Protein AF-0000000069605588 (afdb_homodimer)

Secondary structure (DSSP, 8-state):
-HHHHHHHHHHHHHHHHHHHHHHHHIIIIIS--HHHHHHHHHHHHHHHHHHHHHHHHHTT-HHHH--HHHHHHHHHHHHHHHHHHHHHHHHHHHHHHHTT----SSSS-HHHHHHHHHHHHHHHHHHHHHHHHHHHHHHHS--HHHHHHHH-/-HHHHHHHHHHHHHHHHHHHHHHHHIIIIIS--HHHHHHHHHHHHHHHHHHHHHHHHHTT-HHHH--HHHHHHHHHHHHHHHHHHHHHHHHHHHHHHHTT----SSSS-HHHHHHHHHHHHHHHHHHHHHHHHHHHHHHHS--HHHHHHHH-

Solvent-accessible surface area (backbone atoms only — not comparable to full-atom values): 14329 Å² total; per-residue (Å²): 113,68,64,61,53,36,54,54,50,31,54,51,21,60,54,43,22,58,50,15,50,51,44,18,53,43,22,49,72,70,22,60,21,62,67,31,14,53,28,17,42,48,25,16,52,35,18,46,54,36,29,52,52,32,50,30,51,76,65,70,41,41,76,77,74,44,53,67,67,54,30,50,51,48,20,51,50,16,47,51,50,22,54,52,22,33,24,48,25,16,25,26,47,42,50,21,60,76,64,65,58,69,86,39,80,65,44,77,33,40,51,47,28,21,53,25,18,46,48,25,22,53,31,17,45,50,31,18,52,49,27,48,50,50,38,52,50,44,69,74,52,56,55,67,69,58,59,54,55,69,76,98,113,68,64,61,54,37,53,52,51,31,55,50,20,61,54,44,22,59,51,16,50,52,44,18,52,43,22,50,73,69,21,61,23,63,66,31,15,54,29,17,40,50,24,16,50,36,20,45,54,36,30,51,52,34,50,30,51,76,66,72,41,42,76,78,74,42,52,65,67,54,31,49,52,47,19,53,50,17,47,51,50,23,53,52,22,33,23,47,25,16,26,26,48,42,50,22,61,74,66,66,57,68,88,39,79,64,43,78,32,41,51,46,27,20,54,25,18,47,48,24,22,53,29,16,43,49,31,20,51,50,27,48,50,50,39,50,51,44,69,73,53,54,55,67,68,58,58,54,54,69,76,99

Organism: Araneus ventricosus (NCBI:txid182803)

Structure (mmCIF, N/CA/C/O backbone):
data_AF-0000000069605588-model_v1
#
loop_
_entity.id
_entity.type
_entity.pdbx_description
1 polymer 'MARVEL domain-containing protein'
#
loop_
_atom_site.group_PDB
_atom_site.id
_atom_site.type_symbol
_atom_site.label_atom_id
_atom_site.label_alt_id
_atom_site.label_comp_id
_atom_site.label_asym_id
_atom_site.label_entity_id
_atom_site.label_seq_id
_atom_site.pdbx_PDB_ins_code
_atom_site.Cartn_x
_atom_site.Cartn_y
_atom_site.Cartn_z
_atom_site.occupancy
_atom_site.B_iso_or_equiv
_atom_site.auth_seq_id
_atom_site.auth_comp_id
_atom_site.auth_asym_id
_atom_site.auth_atom_id
_atom_site.pdbx_PDB_model_num
ATOM 1 N N . MET A 1 1 ? 12.195 17 13.422 1 63.72 1 MET A N 1
ATOM 2 C CA . MET A 1 1 ? 11.898 15.602 13.094 1 63.72 1 MET A CA 1
ATOM 3 C C . MET A 1 1 ? 11.852 15.398 11.578 1 63.72 1 MET A C 1
ATOM 5 O O . MET A 1 1 ? 12.5 14.5 11.047 1 63.72 1 MET A O 1
ATOM 9 N N . TYR A 1 2 ? 11.445 16.375 10.852 1 73.62 2 TYR A N 1
ATOM 10 C CA . TYR A 1 2 ? 11.344 16.281 9.398 1 73.62 2 TYR A CA 1
ATOM 11 C C . TYR A 1 2 ? 12.727 16.375 8.75 1 73.62 2 TYR A C 1
ATOM 13 O O . TYR A 1 2 ? 13.023 15.641 7.809 1 73.62 2 TYR A O 1
ATOM 21 N N . LYS A 1 3 ? 13.602 17.172 9.344 1 80.94 3 LYS A N 1
ATOM 22 C CA . LYS A 1 3 ? 14.922 17.391 8.75 1 80.94 3 LYS A CA 1
ATOM 23 C C . LYS A 1 3 ? 15.789 16.141 8.883 1 80.94 3 LYS A C 1
ATOM 25 O O . LYS A 1 3 ? 16.484 15.766 7.941 1 80.94 3 LYS A O 1
ATOM 30 N N . THR A 1 4 ? 15.711 15.508 10 1 84.81 4 THR A N 1
ATOM 31 C CA . THR A 1 4 ? 16.516 14.32 10.234 1 84.81 4 THR A CA 1
ATOM 32 C C . THR A 1 4 ? 16.109 13.188 9.297 1 84.81 4 THR A C 1
ATOM 34 O O . THR A 1 4 ? 16.969 12.516 8.711 1 84.81 4 THR A O 1
ATOM 37 N N . TYR A 1 5 ? 14.82 12.984 9.141 1 83.75 5 TYR A N 1
ATOM 38 C CA . TYR A 1 5 ? 14.312 11.969 8.227 1 83.75 5 TYR A CA 1
ATOM 39 C C . TYR A 1 5 ? 14.742 12.25 6.797 1 83.75 5 TYR A C 1
ATOM 41 O O . TYR A 1 5 ? 15.156 11.344 6.07 1 83.75 5 TYR A O 1
ATOM 49 N N . SER A 1 6 ? 14.75 13.406 6.492 1 88.25 6 SER A N 1
ATOM 50 C CA . SER A 1 6 ? 15.086 13.789 5.125 1 88.25 6 SER A CA 1
ATOM 51 C C . SER A 1 6 ? 16.562 13.555 4.832 1 88.25 6 SER A C 1
ATOM 53 O O . SER A 1 6 ? 16.938 13.117 3.738 1 88.25 6 SER A O 1
ATOM 55 N N . VAL A 1 7 ? 17.422 13.828 5.797 1 90.44 7 VAL A N 1
ATOM 56 C CA . VAL A 1 7 ? 18.859 13.648 5.613 1 90.44 7 VAL A CA 1
ATOM 57 C C . VAL A 1 7 ? 19.172 12.164 5.48 1 90.44 7 VAL A C 1
ATOM 59 O O . VAL A 1 7 ? 19.969 11.766 4.617 1 90.44 7 VAL A O 1
ATOM 62 N N . ILE A 1 8 ? 18.547 11.406 6.277 1 90.5 8 ILE A N 1
ATOM 63 C CA . ILE A 1 8 ? 18.797 9.969 6.27 1 90.5 8 ILE A CA 1
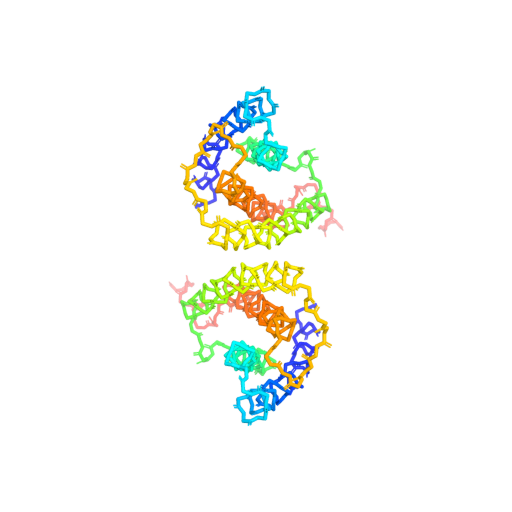ATOM 64 C C . ILE A 1 8 ? 18.328 9.367 4.949 1 90.5 8 ILE A C 1
ATOM 66 O O . ILE A 1 8 ? 19.047 8.625 4.301 1 90.5 8 ILE A O 1
ATOM 70 N N . PHE A 1 9 ? 17.203 9.727 4.555 1 92.19 9 PHE A N 1
ATOM 71 C CA . PHE A 1 9 ? 16.641 9.141 3.338 1 92.19 9 PHE A CA 1
ATOM 72 C C . PHE A 1 9 ? 17.328 9.711 2.102 1 92.19 9 PHE A C 1
ATOM 74 O O . PHE A 1 9 ? 17.438 9.031 1.075 1 92.19 9 PHE A O 1
ATOM 81 N N . ALA A 1 10 ? 17.812 10.891 2.207 1 93.31 10 ALA A N 1
ATOM 82 C CA . ALA A 1 10 ? 18.625 11.43 1.119 1 93.31 10 ALA A CA 1
ATOM 83 C C . ALA A 1 10 ? 19.891 10.594 0.913 1 93.31 10 ALA A C 1
ATOM 85 O O . ALA A 1 10 ? 20.25 10.273 -0.221 1 93.31 10 ALA A O 1
ATOM 86 N N . GLY A 1 11 ? 20.516 10.297 2.01 1 93.94 11 GLY A N 1
ATOM 87 C CA . GLY A 1 11 ? 21.688 9.438 1.934 1 93.94 11 GLY A CA 1
ATOM 88 C C . GLY A 1 11 ? 21.391 8.07 1.346 1 93.94 11 GLY A C 1
ATOM 89 O O . GLY A 1 11 ? 22.125 7.574 0.5 1 93.94 11 GLY A O 1
ATOM 90 N N . LEU A 1 12 ? 20.312 7.492 1.8 1 94.56 12 LEU A N 1
ATOM 91 C CA . LEU A 1 12 ? 19.906 6.18 1.307 1 94.56 12 LEU A CA 1
ATOM 92 C C . LEU A 1 12 ? 19.562 6.238 -0.177 1 94.56 12 LEU A C 1
ATOM 94 O O . LEU A 1 12 ? 19.859 5.305 -0.925 1 94.56 12 LEU A O 1
ATOM 98 N N . SER A 1 13 ? 18.922 7.258 -0.538 1 95.25 13 SER A N 1
ATOM 99 C CA . SER A 1 13 ? 18.547 7.406 -1.941 1 95.25 13 SER A CA 1
ATOM 100 C C . SER A 1 13 ? 19.781 7.586 -2.822 1 95.25 13 SER A C 1
ATOM 102 O O . SER A 1 13 ? 19.797 7.133 -3.969 1 95.25 13 SER A O 1
ATOM 104 N N . LEU A 1 14 ? 20.766 8.273 -2.27 1 94.44 14 LEU A N 1
ATOM 105 C CA . LEU A 1 14 ? 22.016 8.484 -2.994 1 94.44 14 LEU A CA 1
ATOM 106 C C . LEU A 1 14 ? 22.703 7.156 -3.275 1 94.44 14 LEU A C 1
ATOM 108 O O . LEU A 1 14 ? 23.312 6.984 -4.336 1 94.44 14 LEU A O 1
ATOM 112 N N . ILE A 1 15 ? 22.562 6.258 -2.396 1 95.44 15 ILE A N 1
ATOM 113 C CA . ILE A 1 15 ? 23.172 4.941 -2.543 1 95.44 15 ILE A CA 1
ATOM 114 C C . ILE A 1 15 ? 22.297 4.059 -3.43 1 95.44 15 ILE A C 1
ATOM 116 O O . ILE A 1 15 ? 22.797 3.318 -4.273 1 95.44 15 ILE A O 1
ATOM 120 N N . SER A 1 16 ? 21.016 4.152 -3.238 1 96 16 SER A N 1
ATOM 121 C CA . SER A 1 16 ? 20.094 3.268 -3.93 1 96 16 SER A CA 1
ATOM 122 C C . SER A 1 16 ? 20.016 3.598 -5.414 1 96 16 SER A C 1
ATOM 124 O O . SER A 1 16 ? 19.781 2.713 -6.242 1 96 16 SER A O 1
ATOM 126 N N . CYS A 1 17 ? 20.219 4.781 -5.773 1 96.44 17 CYS A N 1
ATOM 127 C CA . CYS A 1 17 ? 20.094 5.199 -7.168 1 96.44 17 CYS A CA 1
ATOM 128 C C . CYS A 1 17 ? 21.156 4.527 -8.031 1 96.44 17 CYS A C 1
ATOM 130 O O . CYS A 1 17 ? 20.844 3.803 -8.969 1 96.44 17 CYS A O 1
ATOM 132 N N . PRO A 1 18 ? 22.453 4.656 -7.691 1 95.81 18 PRO A N 1
ATOM 133 C CA . PRO A 1 18 ? 23.453 3.959 -8.5 1 95.81 18 PRO A CA 1
ATOM 134 C C . PRO A 1 18 ? 23.297 2.441 -8.445 1 95.81 18 PRO A C 1
ATOM 136 O O . PRO A 1 18 ? 23.578 1.752 -9.43 1 95.81 18 PRO A O 1
ATOM 139 N N . LEU A 1 19 ? 22.875 1.921 -7.332 1 95.62 19 LEU A N 1
ATOM 140 C CA . LEU A 1 19 ? 22.656 0.484 -7.211 1 95.62 19 LEU A CA 1
ATOM 141 C C . LEU A 1 19 ? 21.562 0.021 -8.156 1 95.62 19 LEU A C 1
ATOM 143 O O . LEU A 1 19 ? 21.656 -1.063 -8.742 1 95.62 19 LEU A O 1
ATOM 147 N N . GLY A 1 20 ? 20.547 0.818 -8.266 1 97 20 GLY A N 1
ATOM 148 C CA . GLY A 1 20 ? 19.469 0.489 -9.18 1 97 20 GLY A CA 1
ATOM 149 C C . GLY A 1 20 ? 19.891 0.503 -10.633 1 97 20 GLY A C 1
ATOM 150 O O . GLY A 1 20 ? 19.5 -0.373 -11.406 1 97 20 GLY A O 1
ATOM 151 N N . ILE A 1 21 ? 20.625 1.435 -10.992 1 96.56 21 ILE A N 1
ATOM 152 C CA . ILE A 1 21 ? 21.125 1.53 -12.359 1 96.56 21 ILE A CA 1
ATOM 153 C C . ILE A 1 21 ? 22.047 0.346 -12.656 1 96.56 21 ILE A C 1
ATOM 155 O O . ILE A 1 21 ? 21.953 -0.276 -13.711 1 96.56 21 ILE A O 1
ATOM 159 N N . ALA A 1 22 ? 22.922 0.046 -11.719 1 96.25 22 ALA A N 1
ATOM 160 C CA . ALA A 1 22 ? 23.812 -1.091 -11.883 1 96.25 22 ALA A CA 1
ATOM 161 C C . ALA A 1 22 ? 23.047 -2.396 -12 1 96.25 22 ALA A C 1
ATOM 163 O O . ALA A 1 22 ? 23.375 -3.254 -12.82 1 96.25 22 ALA A O 1
ATOM 164 N N . ALA A 1 23 ? 22.094 -2.518 -11.172 1 95 23 ALA A N 1
ATOM 165 C CA . ALA A 1 23 ? 21.266 -3.721 -11.219 1 95 23 ALA A CA 1
ATOM 166 C C . ALA A 1 23 ? 20.5 -3.82 -12.539 1 95 23 ALA A C 1
ATOM 168 O O . ALA A 1 23 ? 20.344 -4.91 -13.094 1 95 23 ALA A O 1
ATOM 169 N N . PHE A 1 24 ? 20.031 -2.709 -13 1 96.5 24 PHE A N 1
ATOM 170 C CA . PHE A 1 24 ? 19.344 -2.686 -14.281 1 96.5 24 PHE A CA 1
ATOM 171 C C . PHE A 1 24 ? 20.234 -3.203 -15.398 1 96.5 24 PHE A C 1
ATOM 173 O O . PHE A 1 24 ? 19.828 -4.062 -16.172 1 96.5 24 PHE A O 1
ATOM 180 N N . VAL A 1 25 ? 21.438 -2.67 -15.43 1 94.75 25 VAL A N 1
ATOM 181 C CA . VAL A 1 25 ? 22.391 -3.08 -16.469 1 94.75 25 VAL A CA 1
ATOM 182 C C . VAL A 1 25 ? 22.734 -4.559 -16.297 1 94.75 25 VAL A C 1
ATOM 184 O O . VAL A 1 25 ? 22.734 -5.316 -17.266 1 94.75 25 VAL A O 1
ATOM 187 N N . TYR A 1 26 ? 22.922 -4.965 -15.078 1 92.75 26 TYR A N 1
ATOM 188 C CA . TYR A 1 26 ? 23.281 -6.352 -14.812 1 92.75 26 TYR A CA 1
ATOM 189 C C . TYR A 1 26 ? 22.156 -7.297 -15.234 1 92.75 26 TYR A C 1
ATOM 191 O O . TYR A 1 26 ? 22.406 -8.289 -15.922 1 92.75 26 TYR A O 1
ATOM 199 N N . PHE A 1 27 ? 21 -6.996 -14.906 1 93.62 27 PHE A N 1
ATOM 200 C CA . PHE A 1 27 ? 19.891 -7.895 -15.18 1 93.62 27 PHE A CA 1
ATOM 201 C C . PHE A 1 27 ? 19.516 -7.852 -16.656 1 93.62 27 PHE A C 1
ATOM 203 O O . PHE A 1 27 ? 19.047 -8.852 -17.219 1 93.62 27 PHE A O 1
ATOM 210 N N . LEU A 1 28 ? 19.766 -6.742 -17.281 1 91 28 LEU A N 1
ATOM 211 C CA . LEU A 1 28 ? 19.422 -6.613 -18.688 1 91 28 LEU A CA 1
ATOM 212 C C . LEU A 1 28 ? 20.438 -7.32 -19.562 1 91 28 LEU A C 1
ATOM 214 O O . LEU A 1 28 ? 20.078 -8.047 -20.5 1 91 28 LEU A O 1
ATOM 218 N N . PHE A 1 29 ? 21.734 -7.227 -19.328 1 91.12 29 PHE A N 1
ATOM 219 C CA . PHE A 1 29 ? 22.766 -7.691 -20.234 1 91.12 29 PHE A CA 1
ATOM 220 C C . PHE A 1 29 ? 23.344 -9.023 -19.781 1 91.12 29 PHE A C 1
ATOM 222 O O . PHE A 1 29 ? 23.719 -9.867 -20.594 1 91.12 29 PHE A O 1
ATOM 229 N N . PHE A 1 30 ? 23.422 -9.266 -18.516 1 87.94 30 PHE A N 1
ATOM 230 C CA . PHE A 1 30 ? 24.109 -10.461 -18.031 1 87.94 30 PHE A CA 1
ATOM 231 C C . PHE A 1 30 ? 23.094 -11.547 -17.672 1 87.94 30 PHE A C 1
ATOM 233 O O . PHE A 1 30 ? 23.25 -12.703 -18.062 1 87.94 30 PHE A O 1
ATOM 240 N N . ALA A 1 31 ? 22.125 -11.195 -16.953 1 87.88 31 ALA A N 1
ATOM 241 C CA . ALA A 1 31 ? 21.172 -12.203 -16.484 1 87.88 31 ALA A CA 1
ATOM 242 C C . ALA A 1 31 ? 20.031 -12.367 -17.469 1 87.88 31 ALA A C 1
ATOM 244 O O . ALA A 1 31 ? 19.297 -13.367 -17.422 1 87.88 31 ALA A O 1
ATOM 245 N N . SER A 1 32 ? 19.812 -11.484 -18.375 1 88.62 32 SER A N 1
ATOM 246 C CA . SER A 1 32 ? 18.734 -11.492 -19.359 1 88.62 32 SER A CA 1
ATOM 247 C C . SER A 1 32 ? 17.359 -11.641 -18.688 1 88.62 32 SER A C 1
ATOM 249 O O . SER A 1 32 ? 16.531 -12.438 -19.125 1 88.62 32 SER A O 1
ATOM 251 N N . ASN A 1 33 ? 17.203 -11.125 -17.547 1 91.38 33 ASN A N 1
ATOM 252 C CA . ASN A 1 33 ? 15.938 -11.07 -16.828 1 91.38 33 ASN A CA 1
ATOM 253 C C . ASN A 1 33 ? 15.242 -9.719 -17 1 91.38 33 ASN A C 1
ATOM 255 O O . ASN A 1 33 ? 15.523 -8.781 -16.25 1 91.38 33 ASN A O 1
ATOM 259 N N . ILE A 1 34 ? 14.336 -9.719 -17.875 1 91.12 34 ILE A N 1
ATOM 260 C CA . ILE A 1 34 ? 13.688 -8.461 -18.234 1 91.12 34 ILE A CA 1
ATOM 261 C C . ILE A 1 34 ? 12.805 -7.984 -17.078 1 91.12 34 ILE A C 1
ATOM 263 O O . ILE A 1 34 ? 12.719 -6.785 -16.812 1 91.12 34 ILE A O 1
ATOM 267 N N . ASN A 1 35 ? 12.195 -8.891 -16.406 1 92.38 35 ASN A N 1
ATOM 268 C CA . ASN A 1 35 ? 11.344 -8.523 -15.289 1 92.38 35 ASN A CA 1
ATOM 269 C C . ASN A 1 35 ? 12.125 -7.82 -14.188 1 92.38 35 ASN A C 1
ATOM 271 O O . ASN A 1 35 ? 11.742 -6.742 -13.734 1 92.38 35 ASN A O 1
ATOM 275 N N . ALA A 1 36 ? 13.195 -8.375 -13.781 1 93.75 36 ALA A N 1
ATOM 276 C CA . ALA A 1 36 ? 14.023 -7.766 -12.75 1 93.75 36 ALA A CA 1
ATOM 277 C C . ALA A 1 36 ? 14.648 -6.461 -13.234 1 93.75 36 ALA A C 1
ATOM 279 O O . ALA A 1 36 ? 14.797 -5.512 -12.469 1 93.75 36 ALA A O 1
ATOM 280 N N . ALA A 1 37 ? 14.969 -6.414 -14.492 1 95.12 37 ALA A N 1
ATOM 281 C CA . ALA A 1 37 ? 15.578 -5.219 -15.07 1 95.12 37 ALA A CA 1
ATOM 282 C C . ALA A 1 37 ? 14.617 -4.031 -15.008 1 95.12 37 ALA A C 1
ATOM 284 O O . ALA A 1 37 ? 15.008 -2.924 -14.641 1 95.12 37 ALA A O 1
ATOM 285 N N . VAL A 1 38 ? 13.367 -4.238 -15.32 1 95 38 VAL A N 1
ATOM 286 C CA . VAL A 1 38 ? 12.359 -3.18 -15.336 1 95 38 VAL A CA 1
ATOM 287 C C . VAL A 1 38 ? 12.148 -2.646 -13.914 1 95 38 VAL A C 1
ATOM 289 O O . VAL A 1 38 ? 12.141 -1.434 -13.695 1 95 38 VAL A O 1
ATOM 292 N N . TRP A 1 39 ? 12.039 -3.537 -12.953 1 96.56 39 TRP A N 1
ATOM 293 C CA . TRP A 1 39 ? 11.812 -3.115 -11.57 1 96.56 39 TRP A CA 1
ATOM 294 C C . TRP A 1 39 ? 13.047 -2.412 -11.008 1 96.56 39 TRP A C 1
ATOM 296 O O . TRP A 1 39 ? 12.93 -1.488 -10.203 1 96.56 39 TRP A O 1
ATOM 306 N N . SER A 1 40 ? 14.203 -2.852 -11.391 1 96.62 40 SER A N 1
ATOM 307 C CA . SER A 1 40 ? 15.422 -2.182 -10.945 1 96.62 40 SER A CA 1
ATOM 308 C C . SER A 1 40 ? 15.508 -0.765 -11.508 1 96.62 40 SER A C 1
ATOM 310 O O . SER A 1 40 ? 15.906 0.162 -10.797 1 96.62 40 SER A O 1
ATOM 312 N N . LEU A 1 41 ? 15.109 -0.656 -12.711 1 96.19 41 LEU A N 1
ATOM 313 C CA . LEU A 1 41 ? 15.086 0.673 -13.312 1 96.19 41 LEU A CA 1
ATOM 314 C C . LEU A 1 41 ? 14.086 1.572 -12.594 1 96.19 41 LEU A C 1
ATOM 316 O O . LEU A 1 41 ? 14.367 2.744 -12.336 1 96.19 41 LEU A O 1
ATOM 320 N N . LEU A 1 42 ? 13.008 0.998 -12.297 1 96.62 42 LEU A N 1
ATOM 321 C CA . LEU A 1 42 ? 11.945 1.759 -11.648 1 96.62 42 LEU A CA 1
ATOM 322 C C . LEU A 1 42 ? 12.398 2.254 -10.281 1 96.62 42 LEU A C 1
ATOM 324 O O . LEU A 1 42 ? 12.164 3.412 -9.922 1 96.62 42 LEU A O 1
ATOM 328 N N . PHE A 1 43 ? 12.969 1.379 -9.492 1 96.94 43 PHE A N 1
ATOM 329 C CA . PHE A 1 43 ? 13.352 1.881 -8.172 1 96.94 43 PHE A CA 1
ATOM 330 C C . PHE A 1 43 ? 14.523 2.852 -8.281 1 96.94 43 PHE A C 1
ATOM 332 O O . PHE A 1 43 ? 14.664 3.752 -7.449 1 96.94 43 PHE A O 1
ATOM 339 N N . ALA A 1 44 ? 15.375 2.764 -9.336 1 97.25 44 ALA A N 1
ATOM 340 C CA . ALA A 1 44 ? 16.422 3.76 -9.562 1 97.25 44 ALA A CA 1
ATOM 341 C C . ALA A 1 44 ? 15.82 5.133 -9.844 1 97.25 44 ALA A C 1
ATOM 343 O O . ALA A 1 44 ? 16.266 6.137 -9.273 1 97.25 44 ALA A O 1
ATOM 344 N N . VAL A 1 45 ? 14.812 5.176 -10.625 1 96.94 45 VAL A N 1
ATOM 345 C CA . VAL A 1 45 ? 14.148 6.426 -10.984 1 96.94 45 VAL A CA 1
ATOM 346 C C . VAL A 1 45 ? 13.43 7 -9.766 1 96.94 45 VAL A C 1
ATOM 348 O O . VAL A 1 45 ? 13.516 8.195 -9.492 1 96.94 45 VAL A O 1
ATOM 351 N N . LEU A 1 46 ? 12.805 6.16 -9.086 1 97.19 46 LEU A N 1
ATOM 352 C CA . LEU A 1 46 ? 12.07 6.621 -7.918 1 97.19 46 LEU A CA 1
ATOM 353 C C . LEU A 1 46 ? 13.016 7.137 -6.844 1 97.19 46 LEU A C 1
ATOM 355 O O . LEU A 1 46 ? 12.727 8.133 -6.176 1 97.19 46 LEU A O 1
ATOM 359 N N . SER A 1 47 ? 14.047 6.398 -6.66 1 96.75 47 SER A N 1
ATOM 360 C CA . SER A 1 47 ? 15.031 6.863 -5.688 1 96.75 47 SER A CA 1
ATOM 361 C C . SER A 1 47 ? 15.633 8.203 -6.109 1 96.75 47 SER A C 1
ATOM 363 O O . SER A 1 47 ? 15.883 9.07 -5.27 1 96.75 47 SER A O 1
ATOM 365 N N . ALA A 1 48 ? 15.836 8.422 -7.379 1 96.31 48 ALA A N 1
ATOM 366 C CA . ALA A 1 48 ? 16.344 9.688 -7.887 1 96.31 48 ALA A CA 1
ATOM 367 C C . ALA A 1 48 ? 15.352 10.82 -7.652 1 96.31 48 ALA A C 1
ATOM 369 O O . ALA A 1 48 ? 15.727 11.922 -7.246 1 96.31 48 ALA A O 1
ATOM 370 N N . CYS A 1 49 ? 14.094 10.508 -7.938 1 95.62 49 CYS A N 1
ATOM 371 C CA . CYS A 1 49 ? 13.047 11.5 -7.715 1 95.62 49 CYS A CA 1
ATOM 372 C C . CYS A 1 49 ? 12.945 11.859 -6.238 1 95.62 49 CYS A C 1
ATOM 374 O O . CYS A 1 49 ? 12.758 13.023 -5.891 1 95.62 49 CYS A O 1
ATOM 376 N N . SER A 1 50 ? 13.086 10.875 -5.414 1 95.44 50 SER A N 1
ATOM 377 C CA . SER A 1 50 ? 13.055 11.141 -3.977 1 95.44 50 SER A CA 1
ATOM 378 C C . SER A 1 50 ? 14.266 11.969 -3.543 1 95.44 50 SER A C 1
ATOM 380 O O . SER A 1 50 ? 14.133 12.883 -2.729 1 95.44 50 SER A O 1
ATOM 382 N N . LEU A 1 51 ? 15.375 11.586 -4.078 1 94.75 51 LEU A N 1
ATOM 383 C CA . LEU A 1 51 ? 16.578 12.344 -3.768 1 94.75 51 LEU A CA 1
ATOM 384 C C . LEU A 1 51 ? 16.422 13.812 -4.145 1 94.75 51 LEU A C 1
ATOM 386 O O . LEU A 1 51 ? 16.797 14.695 -3.373 1 94.75 51 LEU A O 1
ATOM 390 N N . HIS A 1 52 ? 15.844 14.047 -5.285 1 93.94 52 HIS A N 1
ATOM 391 C CA . HIS A 1 52 ? 15.578 15.406 -5.75 1 93.94 52 HIS A CA 1
ATOM 392 C C . HIS A 1 52 ? 14.688 16.156 -4.77 1 93.94 52 HIS A C 1
ATOM 394 O O . HIS A 1 52 ? 14.969 17.297 -4.418 1 93.94 52 HIS A O 1
ATOM 400 N N . LEU A 1 53 ? 13.695 15.57 -4.277 1 92.38 53 LEU A N 1
ATOM 401 C CA . LEU A 1 53 ? 12.781 16.203 -3.336 1 92.38 53 LEU A CA 1
ATOM 402 C C . LEU A 1 53 ? 13.469 16.484 -2.006 1 92.38 53 LEU A C 1
ATOM 404 O O . LEU A 1 53 ? 13.281 17.562 -1.42 1 92.38 53 LEU A O 1
ATOM 408 N N . PHE A 1 54 ? 14.273 15.508 -1.571 1 93.31 54 PHE A N 1
ATOM 409 C CA . PHE A 1 54 ? 14.961 15.672 -0.296 1 93.31 54 PHE A CA 1
ATOM 410 C C . PHE A 1 54 ? 15.945 16.828 -0.365 1 93.31 54 PHE A C 1
ATOM 412 O O . PHE A 1 54 ? 16.031 17.641 0.561 1 93.31 54 PHE A O 1
ATOM 419 N N . ILE A 1 55 ? 16.625 16.906 -1.415 1 92.38 55 ILE A N 1
ATOM 420 C CA . ILE A 1 55 ? 17.609 17.969 -1.571 1 92.38 55 ILE A CA 1
ATOM 421 C C . ILE A 1 55 ? 16.906 19.328 -1.619 1 92.38 55 ILE A C 1
ATOM 423 O O . ILE A 1 55 ? 17.359 20.297 -1.005 1 92.38 55 ILE A O 1
ATOM 427 N N . LEU A 1 56 ? 15.859 19.406 -2.363 1 90.94 56 LEU A N 1
ATOM 428 C CA . LEU A 1 56 ? 15.109 20.656 -2.459 1 90.94 56 LEU A CA 1
ATOM 429 C C . LEU A 1 56 ? 14.602 21.094 -1.09 1 90.94 56 LEU A C 1
ATOM 431 O O . LEU A 1 56 ? 14.594 22.281 -0.771 1 90.94 56 LEU A O 1
ATOM 435 N N . PHE A 1 57 ? 14.172 20.156 -0.343 1 89.69 57 PHE A N 1
ATOM 436 C CA . PHE A 1 57 ? 13.672 20.469 0.993 1 89.69 57 PHE A CA 1
ATOM 437 C C . PHE A 1 57 ? 14.805 20.922 1.9 1 89.69 57 PHE A C 1
ATOM 439 O O . PHE A 1 57 ? 14.648 21.906 2.645 1 89.69 57 PHE A O 1
ATOM 446 N N . LEU A 1 58 ? 15.938 20.234 1.837 1 90.12 58 LEU A N 1
ATOM 447 C CA . LEU A 1 58 ? 17.078 20.562 2.684 1 90.12 58 LEU A CA 1
ATOM 448 C C . LEU A 1 58 ? 17.656 21.922 2.312 1 90.12 58 LEU A C 1
ATOM 450 O O . LEU A 1 58 ? 18.203 22.641 3.17 1 90.12 58 LEU A O 1
ATOM 454 N N . ARG A 1 59 ? 17.5 22.281 1.035 1 89.31 59 ARG A N 1
ATOM 455 C CA . ARG A 1 59 ? 17.984 23.578 0.568 1 89.31 59 ARG A CA 1
ATOM 456 C C . ARG A 1 59 ? 16.922 24.656 0.755 1 89.31 59 ARG A C 1
ATOM 458 O O . ARG A 1 59 ? 17.141 25.828 0.423 1 89.31 59 ARG A O 1
ATOM 465 N N . ARG A 1 60 ? 15.758 24.328 1.309 1 85.19 60 ARG A N 1
ATOM 466 C CA . ARG A 1 60 ? 14.656 25.25 1.563 1 85.19 60 ARG A CA 1
ATOM 467 C C . ARG A 1 60 ? 14.195 25.938 0.277 1 85.19 60 ARG A C 1
ATOM 469 O O . ARG A 1 60 ? 13.883 27.125 0.274 1 85.19 60 ARG A O 1
ATOM 476 N N . THR A 1 61 ? 14.344 25.234 -0.835 1 87.19 61 THR A N 1
ATOM 477 C CA . THR A 1 61 ? 13.977 25.797 -2.129 1 87.19 61 THR A CA 1
ATOM 478 C C . THR A 1 61 ? 12.797 25.031 -2.734 1 87.19 61 THR A C 1
ATOM 480 O O . THR A 1 61 ? 12.555 25.109 -3.941 1 87.19 61 THR A O 1
ATOM 483 N N . ILE A 1 62 ? 12.078 24.266 -1.919 1 83 62 ILE A N 1
ATOM 484 C CA . ILE A 1 62 ? 10.992 23.438 -2.414 1 83 62 ILE A CA 1
ATOM 485 C C . ILE A 1 62 ? 9.859 24.328 -2.939 1 83 62 ILE A C 1
ATOM 487 O O . ILE A 1 62 ? 9.219 24 -3.939 1 83 62 ILE A O 1
ATOM 491 N N . ASN A 1 63 ? 9.711 25.484 -2.387 1 83.81 63 ASN A N 1
ATOM 492 C CA . ASN A 1 63 ? 8.648 26.406 -2.775 1 83.81 63 ASN A CA 1
ATOM 493 C C . ASN A 1 63 ? 8.961 27.094 -4.102 1 83.81 63 ASN A C 1
ATOM 495 O O . ASN A 1 63 ? 8.055 27.594 -4.773 1 83.81 63 ASN A O 1
ATOM 499 N N . ASN A 1 64 ? 10.195 27.062 -4.414 1 84.44 64 ASN A N 1
ATOM 500 C CA . ASN A 1 64 ? 10.609 27.703 -5.664 1 84.44 64 ASN A CA 1
ATOM 501 C C . ASN A 1 64 ? 10.414 26.766 -6.852 1 84.44 64 ASN A C 1
ATOM 503 O O . ASN A 1 64 ? 10.258 27.219 -7.988 1 84.44 64 ASN A O 1
ATOM 507 N N . TRP A 1 65 ? 10.406 25.562 -6.594 1 84.12 65 TRP A N 1
ATOM 508 C CA . TRP A 1 65 ? 10.414 24.594 -7.676 1 84.12 65 TRP A CA 1
ATOM 509 C C . TRP A 1 65 ? 9.023 24 -7.887 1 84.12 65 TRP A C 1
ATOM 511 O O . TRP A 1 65 ? 8.625 23.734 -9.023 1 84.12 65 TRP A O 1
ATOM 521 N N . TYR A 1 66 ? 8.297 23.812 -6.852 1 85.75 66 TYR A N 1
ATOM 522 C CA . TYR A 1 66 ? 7.055 23.062 -6.969 1 85.75 66 TYR A CA 1
ATOM 523 C C . TYR A 1 66 ? 5.898 23.828 -6.32 1 85.75 66 TYR A C 1
ATOM 525 O O . TYR A 1 66 ? 6.094 24.531 -5.332 1 85.75 66 TYR A O 1
ATOM 533 N N . GLN A 1 67 ? 4.812 23.766 -7.031 1 87.38 67 GLN A N 1
ATOM 534 C CA . GLN A 1 67 ? 3.572 24.234 -6.422 1 87.38 67 GLN A CA 1
ATOM 535 C C . GLN A 1 67 ? 2.854 23.109 -5.691 1 87.38 67 GLN A C 1
ATOM 537 O O . GLN A 1 67 ? 3.248 21.938 -5.793 1 87.38 67 GLN A O 1
ATOM 542 N N . GLU A 1 68 ? 1.915 23.484 -4.961 1 85.44 68 GLU A N 1
ATOM 543 C CA . GLU A 1 68 ? 1.151 22.516 -4.176 1 85.44 68 GLU A CA 1
ATOM 544 C C . GLU A 1 68 ? 0.516 21.453 -5.07 1 85.44 68 GLU A C 1
ATOM 546 O O . GLU A 1 68 ? 0.459 20.281 -4.703 1 85.44 68 GLU A O 1
ATOM 551 N N . ASN A 1 69 ? 0.097 21.828 -6.211 1 88.81 69 ASN A N 1
ATOM 552 C CA . ASN A 1 69 ? -0.566 20.906 -7.137 1 88.81 69 ASN A CA 1
ATOM 553 C C . ASN A 1 69 ? 0.406 19.875 -7.699 1 88.81 69 ASN A C 1
ATOM 555 O O . ASN A 1 69 ? 0.035 18.719 -7.914 1 88.81 69 ASN A O 1
ATOM 559 N N . HIS A 1 70 ? 1.612 20.328 -7.914 1 91.12 70 HIS A N 1
ATOM 560 C CA . HIS A 1 70 ? 2.627 19.422 -8.43 1 91.12 70 HIS A CA 1
ATOM 561 C C . HIS A 1 70 ? 2.971 18.344 -7.398 1 91.12 70 HIS A C 1
ATOM 563 O O . HIS A 1 70 ? 3.156 17.172 -7.754 1 91.12 70 HIS A O 1
ATOM 569 N N . LEU A 1 71 ? 3.027 18.734 -6.168 1 90.06 71 LEU A N 1
ATOM 570 C CA . LEU A 1 71 ? 3.369 17.797 -5.109 1 90.06 71 LEU A CA 1
ATOM 571 C C . LEU A 1 71 ? 2.254 16.781 -4.91 1 90.06 71 LEU A C 1
ATOM 573 O O . LEU A 1 71 ? 2.518 15.617 -4.598 1 90.06 71 LEU A O 1
ATOM 577 N N . ASP A 1 72 ? 1.057 17.188 -5.215 1 90.38 72 ASP A N 1
ATOM 578 C CA . ASP A 1 72 ? -0.069 16.266 -5.141 1 90.38 72 ASP A CA 1
ATOM 579 C C . ASP A 1 72 ? 0.017 15.203 -6.242 1 90.38 72 ASP A C 1
ATOM 581 O O . ASP A 1 72 ? -0.286 14.031 -6.012 1 90.38 72 ASP A O 1
ATOM 585 N N . SER A 1 73 ? 0.356 15.727 -7.359 1 92.69 73 SER A N 1
ATOM 586 C CA . SER A 1 73 ? 0.491 14.805 -8.484 1 92.69 73 SER A CA 1
ATOM 587 C C . SER A 1 73 ? 1.607 13.797 -8.242 1 92.69 73 SER A C 1
ATOM 589 O O . SER A 1 73 ? 1.466 12.617 -8.57 1 92.69 73 SER A O 1
ATOM 591 N N . ILE A 1 74 ? 2.695 14.25 -7.668 1 93.56 74 ILE A N 1
ATOM 592 C CA . ILE A 1 74 ? 3.828 13.383 -7.355 1 93.56 74 ILE A CA 1
ATOM 593 C C . ILE A 1 74 ? 3.426 12.367 -6.289 1 93.56 74 ILE A C 1
ATOM 595 O O . ILE A 1 74 ? 3.771 11.188 -6.383 1 93.56 74 ILE A O 1
ATOM 599 N N . ALA A 1 75 ? 2.707 12.812 -5.305 1 92.25 75 ALA A N 1
ATOM 600 C CA . ALA A 1 75 ? 2.242 11.93 -4.242 1 92.25 75 ALA A CA 1
ATOM 601 C C . ALA A 1 75 ? 1.312 10.852 -4.789 1 92.25 75 ALA A C 1
ATOM 603 O O . ALA A 1 75 ? 1.426 9.68 -4.426 1 92.25 75 ALA A O 1
ATOM 604 N N . SER A 1 76 ? 0.42 11.32 -5.668 1 92.19 76 SER A N 1
ATOM 605 C CA . SER A 1 76 ? -0.499 10.367 -6.285 1 92.19 76 SER A CA 1
ATOM 606 C C . SER A 1 76 ? 0.252 9.336 -7.121 1 92.19 76 SER A C 1
ATOM 608 O O . SER A 1 76 ? -0.084 8.148 -7.098 1 92.19 76 SER A O 1
ATOM 610 N N . PHE A 1 77 ? 1.243 9.773 -7.844 1 94.25 77 PHE A N 1
ATOM 611 C CA . PHE A 1 77 ? 2.086 8.898 -8.648 1 94.25 77 PHE A CA 1
ATOM 612 C C . PHE A 1 77 ? 2.811 7.887 -7.77 1 94.25 77 PHE A C 1
ATOM 614 O O . PHE A 1 77 ? 2.826 6.691 -8.07 1 94.25 77 PHE A O 1
ATOM 621 N N . GLY A 1 78 ? 3.416 8.352 -6.703 1 94.62 78 GLY A N 1
ATOM 622 C CA . GLY A 1 78 ? 4.094 7.461 -5.773 1 94.62 78 GLY A CA 1
ATOM 623 C C . GLY A 1 78 ? 3.174 6.41 -5.18 1 94.62 78 GLY A C 1
ATOM 624 O O . GLY A 1 78 ? 3.557 5.246 -5.043 1 94.62 78 GLY A O 1
ATOM 625 N N . LEU A 1 79 ? 1.972 6.789 -4.934 1 91.69 79 LEU A N 1
ATOM 626 C CA . LEU A 1 79 ? 0.99 5.887 -4.34 1 91.69 79 LEU A CA 1
ATOM 627 C C . LEU A 1 79 ? 0.602 4.785 -5.32 1 91.69 79 LEU A C 1
ATOM 629 O O . LEU A 1 79 ? 0.518 3.613 -4.945 1 91.69 79 LEU A O 1
ATOM 633 N N . VAL A 1 80 ? 0.425 5.152 -6.504 1 93.44 80 VAL A N 1
ATOM 634 C CA . VAL A 1 80 ? 0.016 4.203 -7.535 1 93.44 80 VAL A CA 1
ATOM 635 C C . VAL A 1 80 ? 1.125 3.178 -7.762 1 93.44 80 VAL A C 1
ATOM 637 O O . VAL A 1 80 ? 0.868 1.972 -7.797 1 93.44 80 VAL A O 1
ATOM 640 N N . VAL A 1 81 ? 2.35 3.689 -7.871 1 96 81 VAL A N 1
ATOM 641 C CA . VAL A 1 81 ? 3.477 2.793 -8.102 1 96 81 VAL A CA 1
ATOM 642 C C . VAL A 1 81 ? 3.666 1.879 -6.895 1 96 81 VAL A C 1
ATOM 644 O O . VAL A 1 81 ? 4.012 0.705 -7.047 1 96 81 VAL A O 1
ATOM 647 N N . PHE A 1 82 ? 3.359 2.383 -5.715 1 95.88 82 PHE A N 1
ATOM 648 C CA . PHE A 1 82 ? 3.469 1.604 -4.484 1 95.88 82 PHE A CA 1
ATOM 649 C C . PHE A 1 82 ? 2.477 0.447 -4.484 1 95.88 82 PHE A C 1
ATOM 651 O O . PHE A 1 82 ? 2.84 -0.688 -4.168 1 95.88 82 PHE A O 1
ATOM 658 N N . LEU A 1 83 ? 1.309 0.697 -4.914 1 92.56 83 LEU A N 1
ATOM 659 C CA . LEU A 1 83 ? 0.277 -0.334 -4.953 1 92.56 83 LEU A CA 1
ATOM 660 C C . LEU A 1 83 ? 0.611 -1.397 -5.992 1 92.56 83 LEU A C 1
ATOM 662 O O . LEU A 1 83 ? 0.547 -2.596 -5.707 1 92.56 83 LEU A O 1
ATOM 666 N N . LEU A 1 84 ? 1.019 -0.927 -7.086 1 95 84 LEU A N 1
ATOM 667 C CA . LEU A 1 84 ? 1.332 -1.83 -8.188 1 95 84 LEU A CA 1
ATOM 668 C C . LEU A 1 84 ? 2.527 -2.711 -7.848 1 95 84 LEU A C 1
ATOM 670 O O . LEU A 1 84 ? 2.537 -3.902 -8.164 1 95 84 LEU A O 1
ATOM 674 N N . SER A 1 85 ? 3.506 -2.115 -7.168 1 97.06 85 SER A N 1
ATOM 675 C CA . SER A 1 85 ? 4.715 -2.869 -6.852 1 97.06 85 SER A CA 1
ATOM 676 C C . SER A 1 85 ? 4.441 -3.932 -5.789 1 97.06 85 SER A C 1
ATOM 678 O O . SER A 1 85 ? 5.051 -5 -5.805 1 97.06 85 SER A O 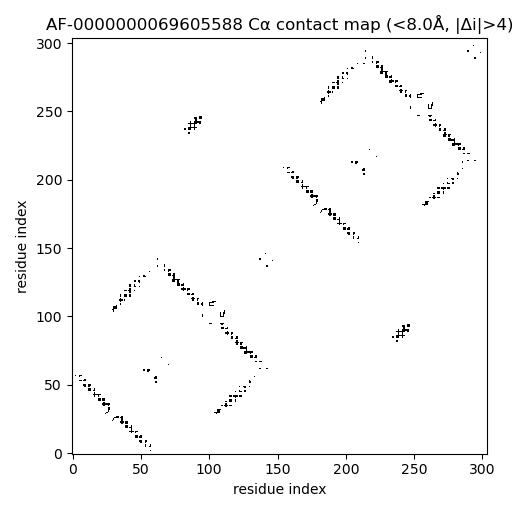1
ATOM 680 N N . ASN A 1 86 ? 3.537 -3.66 -4.922 1 95.69 86 ASN A N 1
ATOM 681 C CA . ASN A 1 86 ? 3.17 -4.652 -3.918 1 95.69 86 ASN A CA 1
ATOM 682 C C . ASN A 1 86 ? 2.455 -5.848 -4.547 1 95.69 86 ASN A C 1
ATOM 684 O O . ASN A 1 86 ? 2.715 -6.996 -4.176 1 95.69 86 ASN A O 1
ATOM 688 N N . VAL A 1 87 ? 1.572 -5.555 -5.438 1 95.94 87 VAL A N 1
ATOM 689 C CA . VAL A 1 87 ? 0.878 -6.625 -6.145 1 95.94 87 VAL A CA 1
ATOM 690 C C . VAL A 1 87 ? 1.886 -7.465 -6.926 1 95.94 87 VAL A C 1
ATOM 692 O O . VAL A 1 87 ? 1.841 -8.695 -6.883 1 95.94 87 VAL A O 1
ATOM 695 N N . ALA A 1 88 ? 2.799 -6.77 -7.57 1 96.62 88 ALA A N 1
ATOM 696 C CA . ALA A 1 88 ? 3.826 -7.473 -8.336 1 96.62 88 ALA A CA 1
ATOM 697 C C . ALA A 1 88 ? 4.688 -8.344 -7.426 1 96.62 88 ALA A C 1
ATOM 699 O O . ALA A 1 88 ? 5.082 -9.445 -7.801 1 96.62 88 ALA A O 1
ATOM 700 N N . LEU A 1 89 ? 4.996 -7.805 -6.289 1 96.81 89 LEU A N 1
ATOM 701 C CA . LEU A 1 89 ? 5.766 -8.562 -5.309 1 96.81 89 LEU A CA 1
ATOM 702 C C . LEU A 1 89 ? 5.082 -9.891 -4.992 1 96.81 89 LEU A C 1
ATOM 704 O O . LEU A 1 89 ? 5.734 -10.938 -4.965 1 96.81 89 LEU A O 1
ATOM 708 N N . GLY A 1 90 ? 3.791 -9.844 -4.84 1 96.12 90 GLY A N 1
ATOM 709 C CA . GLY A 1 90 ? 3.051 -11.07 -4.574 1 96.12 90 GLY A CA 1
ATOM 710 C C . GLY A 1 90 ? 3.064 -12.039 -5.742 1 96.12 90 GLY A C 1
ATOM 711 O O . GLY A 1 90 ? 3.221 -13.242 -5.551 1 96.12 90 GLY A O 1
ATOM 712 N N . VAL A 1 91 ? 2.955 -11.508 -6.898 1 95.56 91 VAL A N 1
ATOM 713 C CA . VAL A 1 91 ? 2.945 -12.328 -8.109 1 95.56 91 VAL A CA 1
ATOM 714 C C . VAL A 1 91 ? 4.281 -13.055 -8.25 1 95.56 91 VAL A C 1
ATOM 716 O O . VAL A 1 91 ? 4.32 -14.273 -8.422 1 95.56 91 VAL A O 1
ATOM 719 N N . TYR A 1 92 ? 5.344 -12.344 -8.117 1 95.69 92 TYR A N 1
ATOM 720 C CA . TYR A 1 92 ? 6.664 -12.93 -8.328 1 95.69 92 TYR A CA 1
ATOM 721 C C . TYR A 1 92 ? 6.988 -13.93 -7.23 1 95.69 92 TYR A C 1
ATOM 723 O O . TYR A 1 92 ? 7.613 -14.961 -7.492 1 95.69 92 TYR A O 1
ATOM 731 N N . LEU A 1 93 ? 6.617 -13.633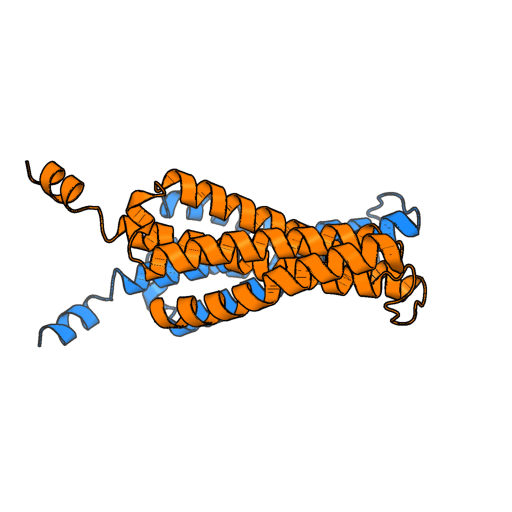 -6.059 1 92.5 93 LEU A N 1
ATOM 732 C CA . LEU A 1 93 ? 6.844 -14.57 -4.965 1 92.5 93 LEU A CA 1
ATOM 733 C C . LEU A 1 93 ? 6.066 -15.859 -5.188 1 92.5 93 LEU A C 1
ATOM 735 O O . LEU A 1 93 ? 6.602 -16.953 -4.98 1 92.5 93 LEU A O 1
ATOM 739 N N . SER A 1 94 ? 4.812 -15.688 -5.648 1 92.88 94 SER A N 1
ATOM 740 C CA . SER A 1 94 ? 3.982 -16.859 -5.895 1 92.88 94 SER A CA 1
ATOM 741 C C . SER A 1 94 ? 4.555 -17.719 -7.016 1 92.88 94 SER A C 1
ATOM 743 O O . SER A 1 94 ? 4.598 -18.953 -6.91 1 92.88 94 SER A O 1
ATOM 745 N N . LEU A 1 95 ? 5.004 -17.109 -8.016 1 91.12 95 LEU A N 1
ATOM 746 C CA . LEU A 1 95 ? 5.566 -17.844 -9.148 1 91.12 95 LEU A CA 1
ATOM 747 C C . LEU A 1 95 ? 6.879 -18.516 -8.758 1 91.12 95 LEU A C 1
ATOM 749 O O . LEU A 1 95 ? 7.152 -19.641 -9.188 1 91.12 95 LEU A O 1
ATOM 753 N N . ALA A 1 96 ? 7.691 -17.844 -7.961 1 91.19 96 ALA A N 1
ATOM 754 C CA . ALA A 1 96 ? 8.961 -18.406 -7.508 1 91.19 96 ALA A CA 1
ATOM 755 C C . ALA A 1 96 ? 8.734 -19.656 -6.66 1 91.19 96 ALA A C 1
ATOM 757 O O . ALA A 1 96 ? 9.438 -20.656 -6.812 1 91.19 96 ALA A O 1
ATOM 758 N N . ILE A 1 97 ? 7.762 -19.609 -5.805 1 87.5 97 ILE A N 1
ATOM 759 C CA . ILE A 1 97 ? 7.465 -20.703 -4.895 1 87.5 97 ILE A CA 1
ATOM 760 C C . ILE A 1 97 ? 6.809 -21.844 -5.664 1 87.5 97 ILE A C 1
ATOM 762 O O . ILE A 1 97 ? 7.145 -23.016 -5.465 1 87.5 97 ILE A O 1
ATOM 766 N N . THR A 1 98 ? 5.891 -21.562 -6.594 1 88.06 98 THR A N 1
ATOM 767 C CA . THR A 1 98 ? 5.168 -22.594 -7.336 1 88.06 98 THR A CA 1
ATOM 768 C C . THR A 1 98 ? 6.098 -23.297 -8.32 1 88.06 98 THR A C 1
ATOM 770 O O . THR A 1 98 ? 5.934 -24.5 -8.578 1 88.06 98 THR A O 1
ATOM 773 N N . ARG A 1 99 ? 7 -22.547 -8.812 1 87.5 99 ARG A N 1
ATOM 774 C CA . ARG A 1 99 ? 7.918 -23.141 -9.781 1 87.5 99 ARG A CA 1
ATOM 775 C C . ARG A 1 99 ? 9.156 -23.688 -9.094 1 87.5 99 ARG A C 1
ATOM 777 O O . ARG A 1 99 ? 10.117 -24.094 -9.75 1 87.5 99 ARG A O 1
ATOM 784 N N . HIS A 1 100 ? 9.211 -23.688 -7.75 1 86.88 100 HIS A N 1
ATOM 785 C CA . HIS A 1 100 ? 10.297 -24.234 -6.93 1 86.88 100 HIS A CA 1
ATOM 786 C C . HIS A 1 100 ? 11.648 -23.688 -7.379 1 86.88 100 HIS A C 1
ATOM 788 O O . HIS A 1 100 ? 12.594 -24.453 -7.574 1 86.88 100 HIS A O 1
ATOM 794 N N . GLN A 1 101 ? 11.648 -22.5 -7.602 1 84.94 101 GLN A N 1
ATOM 795 C CA . GLN A 1 101 ? 12.891 -21.875 -8.031 1 84.94 101 GLN A CA 1
ATOM 796 C C . GLN A 1 101 ? 13.82 -21.625 -6.848 1 84.94 101 GLN A C 1
ATOM 798 O O . GLN A 1 101 ? 13.352 -21.375 -5.734 1 84.94 101 GLN A O 1
ATOM 803 N N . LYS A 1 102 ? 15.125 -21.859 -7.09 1 83.81 102 LYS A N 1
ATOM 804 C CA . LYS A 1 102 ? 16.125 -21.484 -6.098 1 83.81 102 LYS A CA 1
ATOM 805 C C . LYS A 1 102 ? 16.562 -20.031 -6.297 1 83.81 102 LYS A C 1
ATOM 807 O O . LYS A 1 102 ? 16.5 -19.5 -7.406 1 83.81 102 LYS A O 1
ATOM 812 N N . PHE A 1 103 ? 16.859 -19.453 -5.297 1 76.75 103 PHE A N 1
ATOM 813 C CA . PHE A 1 103 ? 17.297 -18.062 -5.375 1 76.75 103 PHE A CA 1
ATOM 814 C C . PHE A 1 103 ? 18.578 -17.969 -6.195 1 76.75 103 PHE A C 1
ATOM 816 O O . PHE A 1 103 ? 19.562 -18.672 -5.93 1 76.75 103 PHE A O 1
ATOM 823 N N . ALA A 1 104 ? 18.5 -17.328 -7.348 1 73.94 104 ALA A N 1
ATOM 824 C CA . ALA A 1 104 ? 19.672 -17.109 -8.18 1 73.94 104 ALA A CA 1
ATOM 825 C C . ALA A 1 104 ? 19.641 -15.742 -8.852 1 73.94 104 ALA A C 1
ATOM 827 O O . ALA A 1 104 ? 18.578 -15.281 -9.273 1 73.94 104 ALA A O 1
ATOM 828 N N . LEU A 1 105 ? 20.828 -15.148 -8.828 1 70.94 105 LEU A N 1
ATOM 829 C CA . LEU A 1 105 ? 20.969 -13.852 -9.492 1 70.94 105 LEU A CA 1
ATOM 830 C C . LEU A 1 105 ? 21.359 -14.031 -10.953 1 70.94 105 LEU A C 1
ATOM 832 O O . LEU A 1 105 ? 21.172 -13.125 -11.766 1 70.94 105 LEU A O 1
ATOM 836 N N . GLU A 1 106 ? 21.766 -15.117 -11.336 1 69.12 106 GLU A N 1
ATOM 837 C CA . GLU A 1 106 ? 22.438 -15.305 -12.617 1 69.12 106 GLU A CA 1
ATOM 838 C C . GLU A 1 106 ? 21.453 -15.766 -13.688 1 69.12 106 GLU A C 1
ATOM 840 O O . GLU A 1 106 ? 21.656 -15.516 -14.875 1 69.12 106 GLU A O 1
ATOM 845 N N . ASP A 1 107 ? 20.406 -16.188 -13.32 1 76.56 107 ASP A N 1
ATOM 846 C CA . ASP A 1 107 ? 19.453 -16.656 -14.336 1 76.56 107 ASP A CA 1
ATOM 847 C C . ASP A 1 107 ? 18.062 -16.109 -14.078 1 76.56 107 ASP A C 1
ATOM 849 O O . ASP A 1 107 ? 17.844 -15.344 -13.133 1 76.56 107 ASP A O 1
ATOM 853 N N . PHE A 1 108 ? 17.344 -16.344 -15.234 1 80.5 108 PHE A N 1
ATOM 854 C CA . PHE A 1 108 ? 15.938 -15.953 -15.062 1 80.5 108 PHE A CA 1
ATOM 855 C C . PHE A 1 108 ? 15.391 -16.5 -13.75 1 80.5 108 PHE A C 1
ATOM 857 O O . PHE A 1 108 ? 15.438 -17.719 -13.516 1 80.5 108 PHE A O 1
ATOM 864 N N . ASN A 1 109 ? 15.273 -15.594 -12.805 1 85.69 109 ASN A N 1
ATOM 865 C CA . ASN A 1 109 ? 14.773 -15.961 -11.484 1 85.69 109 ASN A CA 1
ATOM 866 C C . ASN A 1 109 ? 13.703 -14.992 -11 1 85.69 109 ASN A C 1
ATOM 868 O O . ASN A 1 109 ? 13.867 -13.773 -11.102 1 85.69 109 ASN A O 1
ATOM 872 N N . TYR A 1 110 ? 12.656 -15.578 -10.531 1 90.88 110 TYR A N 1
ATOM 873 C CA . TYR A 1 110 ? 11.547 -14.75 -10.07 1 90.88 110 TYR A CA 1
ATOM 874 C C . TYR A 1 110 ? 11.852 -14.133 -8.711 1 90.88 110 TYR A C 1
ATOM 876 O O . TYR A 1 110 ? 11.273 -13.102 -8.344 1 90.88 110 TYR A O 1
ATOM 884 N N . PHE A 1 111 ? 12.82 -14.742 -8.062 1 90.38 111 PHE A N 1
ATOM 885 C CA . PHE A 1 111 ? 13.195 -14.164 -6.773 1 90.38 111 PHE A CA 1
ATOM 886 C C . PHE A 1 111 ? 13.906 -12.836 -6.957 1 90.38 111 PHE A C 1
ATOM 888 O O . PHE A 1 111 ? 13.742 -11.914 -6.152 1 90.38 111 PHE A O 1
ATOM 895 N N . SER A 1 112 ? 14.688 -12.773 -7.957 1 92.19 112 SER A N 1
ATOM 896 C CA . SER A 1 112 ? 15.359 -11.508 -8.234 1 92.19 112 SER A CA 1
ATOM 897 C C . SER A 1 112 ? 14.352 -10.422 -8.594 1 92.19 112 SER A C 1
ATOM 899 O O . SER A 1 112 ? 14.484 -9.281 -8.141 1 92.19 112 SER A O 1
ATOM 901 N N . ALA A 1 113 ? 13.344 -10.734 -9.305 1 93.88 113 ALA A N 1
ATOM 902 C CA . ALA A 1 113 ? 12.305 -9.773 -9.656 1 93.88 113 ALA A CA 1
ATOM 903 C C . ALA A 1 113 ? 11.492 -9.367 -8.43 1 93.88 113 ALA A C 1
ATOM 905 O O . ALA A 1 113 ? 11.117 -8.203 -8.281 1 93.88 113 ALA A O 1
ATOM 906 N N . ALA A 1 114 ? 11.289 -10.32 -7.562 1 94.56 114 ALA A N 1
ATOM 907 C CA . ALA A 1 114 ? 10.562 -10.039 -6.328 1 94.56 114 ALA A CA 1
ATOM 908 C C . ALA A 1 114 ? 11.328 -9.055 -5.449 1 94.56 114 ALA A C 1
ATOM 910 O O . ALA A 1 114 ? 10.75 -8.125 -4.891 1 94.56 114 ALA A O 1
ATOM 911 N N . SER A 1 115 ? 12.586 -9.258 -5.312 1 94 115 SER A N 1
ATOM 912 C CA . SER A 1 115 ? 13.422 -8.367 -4.512 1 94 115 SER A CA 1
ATOM 913 C C . SER A 1 115 ? 13.438 -6.957 -5.086 1 94 115 SER A C 1
ATOM 915 O O . SER A 1 115 ? 13.352 -5.977 -4.344 1 94 115 SER A O 1
ATOM 917 N N . CYS A 1 116 ? 13.531 -6.812 -6.383 1 95.62 116 CYS A N 1
ATOM 918 C CA . CYS A 1 116 ? 13.562 -5.504 -7.027 1 95.62 116 CYS A CA 1
ATOM 919 C C . CYS A 1 116 ? 12.203 -4.812 -6.918 1 95.62 116 CYS A C 1
ATOM 921 O O . CYS A 1 116 ? 12.141 -3.594 -6.766 1 95.62 116 CYS A O 1
ATOM 923 N N . SER A 1 117 ? 11.195 -5.574 -6.973 1 96.75 117 SER A N 1
ATOM 924 C CA . SER A 1 117 ? 9.867 -4.984 -6.809 1 96.75 117 SER A CA 1
ATOM 925 C C . SER A 1 117 ? 9.656 -4.504 -5.375 1 96.75 117 SER A C 1
ATOM 927 O O . SER A 1 117 ? 8.992 -3.49 -5.145 1 96.75 117 SER A O 1
ATOM 929 N N . ALA A 1 118 ? 10.195 -5.199 -4.461 1 96 118 ALA A N 1
ATOM 930 C CA . ALA A 1 118 ? 10.141 -4.773 -3.064 1 96 118 ALA A CA 1
ATOM 931 C C . ALA A 1 118 ? 10.859 -3.443 -2.865 1 96 118 ALA A C 1
ATOM 933 O O . ALA A 1 118 ? 10.359 -2.564 -2.154 1 96 118 ALA A O 1
ATOM 934 N N . LEU A 1 119 ? 11.953 -3.344 -3.455 1 96.88 119 LEU A N 1
ATOM 935 C CA . LEU A 1 119 ? 12.703 -2.096 -3.367 1 96.88 119 LEU A CA 1
ATOM 936 C C . LEU A 1 119 ? 11.938 -0.956 -4.039 1 96.88 119 LEU A C 1
ATOM 938 O O . LEU A 1 119 ? 11.953 0.177 -3.551 1 96.88 119 LEU A O 1
ATOM 942 N N . THR A 1 120 ? 11.344 -1.276 -5.156 1 97.31 120 THR A N 1
ATOM 943 C CA . THR A 1 120 ? 10.508 -0.285 -5.828 1 97.31 120 THR A CA 1
ATOM 944 C C . THR A 1 120 ? 9.383 0.182 -4.91 1 97.31 120 THR A C 1
ATOM 946 O O . THR A 1 120 ? 9.102 1.379 -4.824 1 97.31 120 THR A O 1
ATOM 949 N N . SER A 1 121 ? 8.812 -0.778 -4.219 1 96.12 121 SER A N 1
ATOM 950 C CA . SER A 1 121 ? 7.738 -0.44 -3.291 1 96.12 121 SER A CA 1
ATOM 951 C C . SER A 1 121 ? 8.234 0.487 -2.186 1 96.12 121 SER A C 1
ATOM 953 O O . SER A 1 121 ? 7.555 1.446 -1.819 1 96.12 121 SER A O 1
ATOM 955 N N . LEU A 1 122 ? 9.383 0.236 -1.679 1 94.62 122 LEU A N 1
ATOM 956 C CA . LEU A 1 122 ? 9.961 1.04 -0.607 1 94.62 122 LEU A CA 1
ATOM 957 C C . LEU A 1 122 ? 10.18 2.479 -1.062 1 94.62 122 LEU A C 1
ATOM 959 O O . LEU A 1 122 ? 9.797 3.42 -0.363 1 94.62 122 LEU A O 1
ATOM 963 N N . TRP A 1 123 ? 10.664 2.631 -2.209 1 96.38 123 TRP A N 1
ATOM 964 C CA . TRP A 1 123 ? 10.984 3.977 -2.678 1 96.38 123 TRP A CA 1
ATOM 965 C C . TRP A 1 123 ? 9.727 4.691 -3.17 1 96.38 123 TRP A C 1
ATOM 967 O O . TRP A 1 123 ? 9.641 5.922 -3.094 1 96.38 123 TRP A O 1
ATOM 977 N N . ALA A 1 124 ? 8.828 3.924 -3.68 1 96.19 124 ALA A N 1
ATOM 978 C CA . ALA A 1 124 ? 7.543 4.523 -4.031 1 96.19 124 ALA A CA 1
ATOM 979 C C . ALA A 1 124 ? 6.832 5.062 -2.793 1 96.19 124 ALA A C 1
ATOM 981 O O . ALA A 1 124 ? 6.254 6.152 -2.826 1 96.19 124 ALA A O 1
ATOM 982 N N . LEU A 1 125 ? 6.91 4.328 -1.777 1 93.12 125 LEU A N 1
ATOM 983 C CA . LEU A 1 125 ? 6.312 4.742 -0.513 1 93.12 125 LEU A CA 1
ATOM 984 C C . LEU A 1 125 ? 7 5.992 0.027 1 93.12 125 LEU A C 1
ATOM 986 O O . LEU A 1 125 ? 6.332 6.914 0.504 1 93.12 125 LEU A O 1
ATOM 990 N N . THR A 1 126 ? 8.305 5.984 -0.027 1 93.81 126 THR A N 1
ATOM 991 C CA . THR A 1 126 ? 9.078 7.137 0.429 1 93.81 126 THR A CA 1
ATOM 992 C C . THR A 1 126 ? 8.703 8.383 -0.368 1 93.81 126 THR A C 1
ATOM 994 O O . THR A 1 126 ? 8.547 9.469 0.201 1 93.81 126 THR A O 1
ATOM 997 N N . LEU A 1 127 ? 8.578 8.234 -1.653 1 94.06 127 LEU A N 1
ATOM 998 C CA . LEU A 1 127 ? 8.18 9.352 -2.508 1 94.06 127 LEU A CA 1
ATOM 999 C C . LEU A 1 127 ? 6.781 9.844 -2.15 1 94.06 127 LEU A C 1
ATOM 1001 O O . LEU A 1 127 ? 6.543 11.047 -2.078 1 94.06 127 LEU A O 1
ATOM 1005 N N . PHE A 1 128 ? 5.922 8.945 -1.899 1 93.5 128 PHE A N 1
ATOM 1006 C CA . PHE A 1 128 ? 4.547 9.266 -1.534 1 93.5 128 PHE A CA 1
ATOM 1007 C C . PHE A 1 128 ? 4.5 10.047 -0.228 1 93.5 128 PHE A C 1
ATOM 1009 O O . PHE A 1 128 ? 3.912 11.133 -0.168 1 93.5 128 PHE A O 1
ATOM 1016 N N . ILE A 1 129 ? 5.156 9.594 0.794 1 89.12 129 ILE A N 1
ATOM 1017 C CA . ILE A 1 129 ? 5.137 10.195 2.123 1 89.12 129 ILE A CA 1
ATOM 1018 C C . ILE A 1 129 ? 5.848 11.547 2.088 1 89.12 129 ILE A C 1
ATOM 1020 O O . ILE A 1 129 ? 5.348 12.531 2.635 1 89.12 129 ILE A O 1
ATOM 1024 N N . SER A 1 130 ? 6.957 11.602 1.462 1 91.88 130 SER A N 1
ATOM 1025 C CA . SER A 1 130 ? 7.715 12.852 1.412 1 91.88 130 SER A CA 1
ATOM 1026 C C . SER A 1 130 ? 6.945 13.938 0.67 1 91.88 130 SER A C 1
ATOM 1028 O O . SER A 1 130 ? 6.918 15.094 1.102 1 91.88 130 SER A O 1
ATOM 1030 N N . ALA A 1 131 ? 6.363 13.523 -0.401 1 92.5 131 ALA A N 1
ATOM 1031 C CA . ALA A 1 131 ? 5.582 14.5 -1.158 1 92.5 131 ALA A CA 1
ATOM 1032 C C . ALA A 1 131 ? 4.406 15.016 -0.335 1 92.5 131 ALA A C 1
ATOM 1034 O O . ALA A 1 131 ? 4.105 16.219 -0.354 1 92.5 131 ALA A O 1
ATOM 1035 N N . LEU A 1 132 ? 3.803 14.219 0.405 1 86.62 132 LEU A N 1
ATOM 1036 C CA . LEU A 1 132 ? 2.693 14.625 1.26 1 86.62 132 LEU A CA 1
ATOM 1037 C C . LEU A 1 132 ? 3.176 15.547 2.377 1 86.62 132 LEU A C 1
ATOM 1039 O O . LEU A 1 132 ? 2.523 16.547 2.693 1 86.62 132 LEU A O 1
ATOM 1043 N N . PHE A 1 133 ? 4.25 15.117 2.893 1 86.12 133 PHE A N 1
ATOM 1044 C CA . PHE A 1 133 ? 4.82 15.914 3.975 1 86.12 133 PHE A CA 1
ATOM 1045 C C . PHE A 1 133 ? 5.199 17.297 3.486 1 86.12 133 PHE A C 1
ATOM 1047 O O . PHE A 1 133 ? 4.941 18.297 4.168 1 86.12 133 PHE A O 1
ATOM 1054 N N . TYR A 1 134 ? 5.797 17.344 2.41 1 87.88 134 TYR A N 1
ATOM 1055 C CA . TYR A 1 134 ? 6.238 18.641 1.899 1 87.88 134 TYR A CA 1
ATOM 1056 C C . TYR A 1 134 ? 5.055 19.484 1.443 1 87.88 134 TYR A C 1
ATOM 1058 O O . TYR A 1 134 ? 5.07 20.703 1.568 1 87.88 134 TYR A O 1
ATOM 1066 N N . ARG A 1 135 ? 4.121 18.859 0.924 1 86.88 135 ARG A N 1
ATOM 1067 C CA . ARG A 1 135 ? 2.887 19.562 0.588 1 86.88 135 ARG A CA 1
ATOM 1068 C C . ARG A 1 135 ? 2.271 20.219 1.823 1 86.88 135 ARG A C 1
ATOM 1070 O O . ARG A 1 135 ? 1.894 21.391 1.792 1 86.88 135 ARG A O 1
ATOM 1077 N N . ASN A 1 136 ? 2.195 19.516 2.883 1 83.06 136 ASN A N 1
ATOM 1078 C CA . ASN A 1 136 ? 1.655 20.031 4.137 1 83.06 136 ASN A CA 1
ATOM 1079 C C . ASN A 1 136 ? 2.527 21.141 4.711 1 83.06 136 ASN A C 1
ATOM 1081 O O . ASN A 1 136 ? 2.014 22.094 5.285 1 83.06 136 ASN A O 1
ATOM 1085 N N . TYR A 1 137 ? 3.73 20.906 4.602 1 80.12 137 TYR A N 1
ATOM 1086 C CA . TYR A 1 137 ? 4.672 21.938 5.055 1 80.12 137 TYR A CA 1
ATOM 1087 C C . TYR A 1 137 ? 4.465 23.234 4.305 1 80.12 137 TYR A C 1
ATOM 1089 O O . TYR A 1 137 ? 4.516 24.328 4.898 1 80.12 137 TYR A O 1
ATOM 1097 N N . MET A 1 138 ? 4.23 23.203 3.082 1 81.62 138 MET A N 1
ATOM 1098 C CA . MET A 1 138 ? 4.023 24.391 2.262 1 81.62 138 MET A CA 1
ATOM 1099 C C . MET A 1 138 ? 2.709 25.078 2.625 1 81.62 138 MET A C 1
ATOM 1101 O O . MET A 1 138 ? 2.621 26.297 2.613 1 81.62 138 MET A O 1
ATOM 1105 N N . LEU A 1 139 ? 1.729 24.312 2.887 1 78.25 139 LEU A N 1
ATOM 1106 C CA . LEU A 1 139 ? 0.429 24.875 3.246 1 78.25 139 LEU A CA 1
ATOM 1107 C C . LEU A 1 139 ? 0.496 25.578 4.594 1 78.25 139 LEU A C 1
ATOM 1109 O O . LEU A 1 139 ? -0.217 26.562 4.82 1 78.25 139 LEU A O 1
ATOM 1113 N N . LYS A 1 140 ? 1.328 25.125 5.469 1 76.12 140 LYS A N 1
ATOM 1114 C CA . LYS A 1 140 ? 1.456 25.734 6.789 1 76.12 140 LYS A CA 1
ATOM 1115 C C . LYS A 1 140 ? 2.355 26.969 6.742 1 76.12 140 LYS A C 1
ATOM 1117 O O . LYS A 1 140 ? 2.24 27.859 7.586 1 76.12 140 LYS A O 1
ATOM 1122 N N . ASN A 1 141 ? 3.209 26.891 5.859 1 73 141 ASN A N 1
ATOM 1123 C CA . ASN A 1 141 ? 4.113 28.031 5.742 1 73 141 ASN A CA 1
ATOM 1124 C C . ASN A 1 141 ? 3.99 28.703 4.379 1 73 141 ASN A C 1
ATOM 1126 O O . ASN A 1 141 ? 4.867 28.562 3.525 1 73 141 ASN A O 1
ATOM 1130 N N . PRO A 1 142 ? 2.783 29.375 4.203 1 63.91 142 PRO A N 1
ATOM 1131 C CA . PRO A 1 142 ? 2.621 29.984 2.887 1 63.91 142 PRO A CA 1
ATOM 1132 C C . PRO A 1 142 ? 3.707 31.016 2.582 1 63.91 142 PRO A C 1
ATOM 1134 O O . PRO A 1 142 ? 4.285 31.609 3.502 1 63.91 142 PRO A O 1
ATOM 1137 N N . PRO A 1 143 ? 4.176 31 1.411 1 60.44 143 PRO A N 1
ATOM 1138 C CA . PRO A 1 143 ? 5.188 32 1.098 1 60.44 143 PRO A CA 1
ATOM 1139 C C . PRO A 1 143 ? 4.762 33.406 1.516 1 60.44 143 PRO A C 1
ATOM 1141 O O . PRO A 1 143 ? 3.568 33.719 1.536 1 60.44 143 PRO A O 1
ATOM 1144 N N . LEU A 1 144 ? 5.613 34.125 2.131 1 54.47 144 LEU A N 1
ATOM 1145 C CA . LEU A 1 144 ? 5.438 35.469 2.633 1 54.47 144 LEU A CA 1
ATOM 1146 C C . LEU A 1 144 ? 4.562 36.312 1.69 1 54.47 144 LEU A C 1
ATOM 1148 O O . LEU A 1 144 ? 3.766 37.125 2.139 1 54.47 144 LEU A O 1
ATOM 1152 N N . LEU A 1 145 ? 4.719 36.062 0.513 1 52.25 145 LEU A N 1
ATOM 1153 C CA . LEU A 1 145 ? 3.965 36.906 -0.408 1 52.25 145 LEU A CA 1
ATOM 1154 C C . LEU A 1 145 ? 2.473 36.625 -0.317 1 52.25 145 LEU A C 1
ATOM 1156 O O . LEU A 1 145 ? 1.646 37.531 -0.436 1 52.25 145 LEU A O 1
ATOM 1160 N N . GLN A 1 146 ? 2.111 35.469 -0.15 1 52.56 146 GLN A N 1
ATOM 1161 C CA . GLN A 1 146 ? 0.695 35.125 -0.039 1 52.56 146 GLN A CA 1
ATOM 1162 C C . GLN A 1 146 ? 0.138 35.562 1.318 1 52.56 146 GLN A C 1
ATOM 1164 O O . GLN A 1 146 ? -1.031 35.938 1.427 1 52.56 146 GLN A O 1
ATOM 1169 N N . ARG A 1 147 ? 0.886 35.5 2.428 1 51.28 147 ARG A N 1
ATOM 1170 C CA . ARG A 1 147 ? 0.494 36.062 3.719 1 51.28 147 ARG A CA 1
ATOM 1171 C C . ARG A 1 147 ? 0.125 37.531 3.59 1 51.28 147 ARG A C 1
ATOM 1173 O O . ARG A 1 147 ? -0.84 37.969 4.203 1 51.28 147 ARG A O 1
ATOM 1180 N N . TYR A 1 148 ? 0.942 38.281 2.85 1 52.62 148 TYR A N 1
ATOM 1181 C CA . TYR A 1 148 ? 0.646 39.688 2.682 1 52.62 148 TYR A CA 1
ATOM 1182 C C . TYR A 1 148 ? -0.649 39.906 1.904 1 52.62 148 TYR A C 1
ATOM 1184 O O . TYR A 1 148 ? -1.398 40.844 2.166 1 52.62 148 TYR A O 1
ATOM 1192 N N . ARG A 1 149 ? -0.922 39.094 0.974 1 51.41 149 ARG A N 1
ATOM 1193 C CA . ARG A 1 149 ? -2.117 39.312 0.167 1 51.41 149 ARG A CA 1
ATOM 1194 C C . ARG A 1 149 ? -3.383 39.062 0.981 1 51.41 149 ARG A C 1
ATOM 1196 O O . ARG A 1 149 ? -4.41 39.719 0.75 1 51.41 149 ARG A O 1
ATOM 1203 N N . SER A 1 150 ? -3.316 38.156 1.852 1 49.09 150 SER A N 1
ATOM 1204 C CA . SER A 1 150 ? -4.531 37.938 2.627 1 49.09 150 SER A CA 1
ATOM 1205 C C . SER A 1 150 ? -4.828 39.125 3.545 1 49.09 150 SER A C 1
ATOM 1207 O O . SER A 1 150 ? -5.949 39.25 4.039 1 49.09 150 SER A O 1
ATOM 1209 N N . TYR A 1 151 ? -3.861 39.781 4.137 1 49.53 151 TYR A N 1
ATOM 1210 C CA . TYR A 1 151 ? -4.102 40.906 5.031 1 49.53 151 TYR A CA 1
ATOM 1211 C C . TYR A 1 151 ? -4.473 42.156 4.246 1 49.53 151 TYR A C 1
ATOM 1213 O O . TYR A 1 151 ? -4.941 43.156 4.816 1 49.53 151 TYR A O 1
ATOM 1221 N N . SER A 1 152 ? -4.242 42.25 2.979 1 39.34 152 SER A N 1
ATOM 1222 C CA . SER A 1 152 ? -4.766 43.438 2.336 1 39.34 152 SER A CA 1
ATOM 1223 C C . SER A 1 152 ? -6.215 43.25 1.904 1 39.34 152 SER A C 1
ATOM 1225 O O . SER A 1 152 ? -6.605 42.156 1.492 1 39.34 152 SER A O 1
ATOM 1227 N N . MET B 1 1 ? -14.68 19.266 4.246 1 63.62 1 MET B N 1
ATOM 1228 C CA . MET B 1 1 ? -14.18 18.188 3.387 1 63.62 1 MET B CA 1
ATOM 1229 C C . MET B 1 1 ? -14.023 16.891 4.172 1 63.62 1 MET B C 1
ATOM 1231 O O . MET B 1 1 ? -14.508 15.844 3.748 1 63.62 1 MET B O 1
ATOM 1235 N N . TYR B 1 2 ? -13.703 16.953 5.43 1 73.56 2 TYR B N 1
ATOM 1236 C CA . TYR B 1 2 ? -13.516 15.773 6.262 1 73.56 2 TYR B CA 1
ATOM 1237 C C . TYR B 1 2 ? -14.859 15.148 6.629 1 73.56 2 TYR B C 1
ATOM 1239 O O . TYR B 1 2 ? -15.008 13.922 6.613 1 73.56 2 TYR B O 1
ATOM 1247 N N . LYS B 1 3 ? -15.867 16 6.84 1 80.62 3 LYS B N 1
ATOM 1248 C CA . LYS B 1 3 ? -17.172 15.492 7.281 1 80.62 3 LYS B CA 1
ATOM 1249 C C . LYS B 1 3 ? -17.875 14.734 6.16 1 80.62 3 LYS B C 1
ATOM 1251 O O . LYS B 1 3 ? -18.453 13.672 6.395 1 80.62 3 LYS B O 1
ATOM 1256 N N . THR B 1 4 ? -17.781 15.25 4.98 1 84.69 4 THR B N 1
ATOM 1257 C CA . THR B 1 4 ? -18.438 14.609 3.846 1 84.69 4 THR B CA 1
ATOM 1258 C C . THR B 1 4 ? -17.828 13.25 3.562 1 84.69 4 THR B C 1
ATOM 1260 O O . THR B 1 4 ? -18.531 12.273 3.328 1 84.69 4 THR B O 1
ATOM 1263 N N . TYR B 1 5 ? -16.516 13.164 3.584 1 83.5 5 TYR B N 1
ATOM 1264 C CA . TYR B 1 5 ? -15.812 11.906 3.387 1 83.5 5 TYR B CA 1
ATOM 1265 C C . TYR B 1 5 ? -16.203 10.891 4.453 1 83.5 5 TYR B C 1
ATOM 1267 O O . TYR B 1 5 ? -16.438 9.719 4.148 1 83.5 5 TYR B O 1
ATOM 1275 N N . SER B 1 6 ? -16.344 11.328 5.559 1 88 6 SER B N 1
ATOM 1276 C CA . SER B 1 6 ? -16.641 10.43 6.672 1 88 6 SER B CA 1
ATOM 1277 C C . SER B 1 6 ? -18.062 9.875 6.562 1 88 6 SER B C 1
ATOM 1279 O O . SER B 1 6 ? -18.297 8.711 6.867 1 88 6 SER B O 1
ATOM 1281 N N . VAL B 1 7 ? -18.984 10.695 6.133 1 90.25 7 VAL B N 1
ATOM 1282 C CA . VAL B 1 7 ? -20.375 10.266 6.012 1 90.25 7 VAL B CA 1
ATOM 1283 C C . VAL B 1 7 ? -20.5 9.227 4.898 1 90.25 7 VAL B C 1
ATOM 1285 O O . VAL B 1 7 ? -21.172 8.203 5.062 1 90.25 7 VAL B O 1
ATOM 1288 N N . ILE B 1 8 ? -19.828 9.477 3.859 1 90.31 8 ILE B N 1
ATOM 1289 C CA . ILE B 1 8 ? -19.891 8.578 2.715 1 90.31 8 ILE B CA 1
ATOM 1290 C C . ILE B 1 8 ? -19.266 7.234 3.088 1 90.31 8 ILE B C 1
ATOM 1292 O O . ILE B 1 8 ? -19.844 6.18 2.846 1 90.31 8 ILE B O 1
ATOM 1296 N N . PHE B 1 9 ? -18.172 7.277 3.68 1 92 9 PHE B N 1
ATOM 1297 C CA . PHE B 1 9 ? -17.469 6.039 4 1 92 9 PHE B CA 1
ATOM 1298 C C . PHE B 1 9 ? -18.141 5.32 5.16 1 92 9 PHE B C 1
ATOM 1300 O O . PHE B 1 9 ? -18.094 4.09 5.25 1 92 9 PHE B O 1
ATOM 1307 N N . ALA B 1 10 ? -18.781 6.051 5.988 1 93.06 10 ALA B N 1
ATOM 1308 C CA . ALA B 1 10 ? -19.594 5.414 7.023 1 93.06 10 ALA B CA 1
ATOM 1309 C C . ALA B 1 10 ? -20.719 4.59 6.41 1 93.06 10 ALA B C 1
ATOM 1311 O O . ALA B 1 10 ? -20.969 3.455 6.828 1 93.06 10 ALA B O 1
ATOM 1312 N N . GLY B 1 11 ? -21.375 5.191 5.457 1 93.81 11 GLY B N 1
ATOM 1313 C CA . GLY B 1 11 ? -22.406 4.465 4.75 1 93.81 11 GLY B CA 1
ATOM 1314 C C . GLY B 1 11 ? -21.891 3.219 4.055 1 93.81 11 GLY B C 1
ATOM 1315 O O . GLY B 1 11 ? -22.516 2.158 4.129 1 93.81 11 GLY B O 1
ATOM 1316 N N . LEU B 1 12 ? -20.781 3.363 3.41 1 94.44 12 LEU B N 1
ATOM 1317 C CA . LEU B 1 12 ? -20.188 2.234 2.703 1 94.44 12 LEU B CA 1
ATOM 1318 C C . LEU B 1 12 ? -19.766 1.146 3.682 1 94.44 12 LEU B C 1
ATOM 1320 O O . LEU B 1 12 ? -19.891 -0.045 3.385 1 94.44 12 LEU B O 1
ATOM 1324 N N . SER B 1 13 ? -19.234 1.561 4.742 1 95.06 13 SER B N 1
ATOM 1325 C CA . SER B 1 13 ? -18.797 0.592 5.742 1 95.06 13 SER B CA 1
ATOM 1326 C C . SER B 1 13 ? -19.984 -0.152 6.344 1 95.06 13 SER B C 1
ATOM 1328 O O . SER B 1 13 ? -19.875 -1.331 6.688 1 95.06 13 SER B O 1
ATOM 1330 N N . LEU B 1 14 ? -21.078 0.564 6.477 1 94.19 14 LEU B N 1
ATOM 1331 C CA . LEU B 1 14 ? -22.297 -0.042 7.004 1 94.19 14 LEU B CA 1
ATOM 1332 C C . LEU B 1 14 ? -22.797 -1.15 6.086 1 94.19 14 LEU B C 1
ATOM 1334 O O . LEU B 1 14 ? -23.312 -2.172 6.555 1 94.19 14 LEU B O 1
ATOM 1338 N N . ILE B 1 15 ? -22.594 -0.97 4.844 1 95.31 15 ILE B N 1
ATOM 1339 C CA . ILE B 1 15 ? -23.016 -1.957 3.855 1 95.31 15 ILE B CA 1
ATOM 1340 C C . ILE B 1 15 ? -21.984 -3.072 3.764 1 95.31 15 ILE B C 1
ATOM 1342 O O . ILE B 1 15 ? -22.328 -4.25 3.666 1 95.31 15 ILE B O 1
ATOM 1346 N N . SER B 1 16 ? -20.734 -2.699 3.812 1 95.81 16 SER B N 1
ATOM 1347 C CA . SER B 1 16 ? -19.656 -3.656 3.602 1 95.81 16 SER B CA 1
ATOM 1348 C C . SER B 1 16 ? -19.531 -4.621 4.777 1 95.81 16 SER B C 1
ATOM 1350 O O . SER B 1 16 ? -19.141 -5.773 4.602 1 95.81 16 SER B O 1
ATOM 1352 N N . CYS B 1 17 ? -19.875 -4.219 5.914 1 96.38 17 CYS B N 1
ATOM 1353 C CA . CYS B 1 17 ? -19.734 -5.051 7.105 1 96.38 17 CYS B CA 1
ATOM 1354 C C . CYS B 1 17 ? -20.641 -6.27 7.027 1 96.38 17 CYS B C 1
ATOM 1356 O O . CYS B 1 17 ? -20.172 -7.41 7.059 1 96.38 17 CYS B O 1
ATOM 1358 N N . PRO B 1 18 ? -21.953 -6.09 6.832 1 95.69 18 PRO B N 1
ATOM 1359 C CA . PRO B 1 18 ? -22.797 -7.277 6.711 1 95.69 18 PRO B CA 1
ATOM 1360 C C . PRO B 1 18 ? -22.453 -8.125 5.492 1 95.69 18 PRO B C 1
ATOM 1362 O O . PRO B 1 18 ? -22.578 -9.352 5.531 1 95.69 18 PRO B O 1
ATOM 1365 N N . LEU B 1 19 ? -22.047 -7.5 4.426 1 95.5 19 LEU B N 1
ATOM 1366 C CA . LEU B 1 19 ? -21.656 -8.242 3.234 1 95.5 19 LEU B CA 1
ATOM 1367 C C . LEU B 1 19 ? -20.453 -9.133 3.523 1 95.5 19 LEU B C 1
ATOM 1369 O O . LEU B 1 19 ? -20.359 -10.25 3.021 1 95.5 19 LEU B O 1
ATOM 1373 N N . GLY B 1 20 ? -19.547 -8.609 4.285 1 96.94 20 GLY B N 1
ATOM 1374 C CA . GLY B 1 20 ? -18.375 -9.391 4.656 1 96.94 20 GLY B CA 1
ATOM 1375 C C . GLY B 1 20 ? -18.703 -10.586 5.531 1 96.94 20 GLY B C 1
ATOM 1376 O O . GLY B 1 20 ? -18.156 -11.672 5.34 1 96.94 20 GLY B O 1
ATOM 1377 N N . ILE B 1 21 ? -19.547 -10.391 6.438 1 96.5 21 ILE B N 1
ATOM 1378 C CA . ILE B 1 21 ? -19.969 -11.477 7.316 1 96.5 21 ILE B CA 1
ATOM 1379 C C . ILE B 1 21 ? -20.703 -12.547 6.504 1 96.5 21 ILE B C 1
ATOM 1381 O O . ILE B 1 21 ? -20.453 -13.742 6.672 1 96.5 21 ILE B O 1
ATOM 1385 N N . ALA B 1 22 ? -21.578 -12.102 5.633 1 96.12 22 ALA B N 1
ATOM 1386 C CA . ALA B 1 22 ? -22.312 -13.023 4.773 1 96.12 22 ALA B CA 1
ATOM 1387 C C . ALA B 1 22 ? -21.359 -13.812 3.871 1 96.12 22 ALA B C 1
ATOM 1389 O O . ALA B 1 22 ? -21.531 -15.016 3.68 1 96.12 22 ALA B O 1
ATOM 1390 N N . ALA B 1 23 ? -20.453 -13.109 3.332 1 94.88 23 ALA B N 1
ATOM 1391 C CA . ALA B 1 23 ? -19.469 -13.758 2.469 1 94.88 23 ALA B CA 1
ATOM 1392 C C . ALA B 1 23 ? -18.625 -14.766 3.252 1 94.88 23 ALA B C 1
ATOM 1394 O O . ALA B 1 23 ? -18.297 -15.844 2.744 1 94.88 23 ALA B O 1
ATOM 1395 N N . PHE B 1 24 ? -18.281 -14.398 4.445 1 96.44 24 PHE B N 1
ATOM 1396 C CA . PHE B 1 24 ? -17.516 -15.305 5.293 1 96.44 24 PHE B CA 1
ATOM 1397 C C . PHE B 1 24 ? -18.281 -16.609 5.512 1 96.44 24 PHE B C 1
ATOM 1399 O O . PHE B 1 24 ? -17.719 -17.688 5.344 1 96.44 24 PHE B O 1
ATOM 1406 N N . VAL B 1 25 ? -19.531 -16.453 5.867 1 94.75 25 VAL B N 1
ATOM 1407 C CA . VAL B 1 25 ? -20.344 -17.641 6.117 1 94.75 25 VAL B CA 1
ATOM 1408 C C . VAL B 1 25 ? -20.516 -18.438 4.828 1 94.75 25 VAL B C 1
ATOM 1410 O O . VAL B 1 25 ? -20.359 -19.672 4.828 1 94.75 25 VAL B O 1
ATOM 1413 N N . TYR B 1 26 ? -20.719 -17.766 3.74 1 92.75 26 TYR B N 1
ATOM 1414 C CA . TYR B 1 26 ? -20.906 -18.438 2.459 1 92.75 26 TYR B CA 1
ATOM 1415 C C . TYR B 1 26 ? -19.656 -19.203 2.053 1 92.75 26 TYR B C 1
ATOM 1417 O O . TYR B 1 26 ? -19.734 -20.375 1.672 1 92.75 26 TYR B O 1
ATOM 1425 N N . PHE B 1 27 ? -18.562 -18.609 2.17 1 93.5 27 PHE B N 1
ATOM 1426 C CA . PHE B 1 27 ? -17.328 -19.234 1.705 1 93.5 27 PHE B CA 1
ATOM 1427 C C . PHE B 1 27 ? -16.875 -20.328 2.668 1 93.5 27 PHE B C 1
ATOM 1429 O O . PHE B 1 27 ? -16.266 -21.312 2.256 1 93.5 27 PHE B O 1
ATOM 1436 N N . LEU B 1 28 ? -17.234 -20.172 3.906 1 91.06 28 LEU B N 1
ATOM 1437 C CA . LEU B 1 28 ? -16.812 -21.156 4.891 1 91.06 28 LEU B CA 1
ATOM 1438 C C . LEU B 1 28 ? -17.688 -22.406 4.805 1 91.06 28 LEU B C 1
ATOM 1440 O O . LEU B 1 28 ? -17.188 -23.531 4.832 1 91.06 28 LEU B O 1
ATOM 1444 N N . PHE B 1 29 ? -19 -22.312 4.645 1 91.06 29 PHE B N 1
ATOM 1445 C CA . PHE B 1 29 ? -19.906 -23.453 4.77 1 91.06 29 PHE B CA 1
ATOM 1446 C C . PHE B 1 29 ? -20.344 -23.953 3.398 1 91.06 29 PHE B C 1
ATOM 1448 O O . PHE B 1 29 ? -20.547 -25.156 3.211 1 91.06 29 PHE B O 1
ATOM 1455 N N . PHE B 1 30 ? -20.453 -23.125 2.426 1 87.94 30 PHE B N 1
ATOM 1456 C CA . PHE B 1 30 ? -21 -23.547 1.141 1 87.94 30 PHE B CA 1
ATOM 1457 C C . PHE B 1 30 ? -19.875 -23.781 0.129 1 87.94 30 PHE B C 1
ATOM 1459 O O . PHE B 1 30 ? -19.875 -24.797 -0.562 1 87.94 30 PHE B O 1
ATOM 1466 N N . ALA B 1 31 ? -19 -22.891 0.033 1 87.81 31 ALA B N 1
ATOM 1467 C CA . ALA B 1 31 ? -17.969 -23 -0.983 1 87.81 31 ALA B CA 1
ATOM 1468 C C . ALA B 1 31 ? -16.75 -23.734 -0.438 1 87.81 31 ALA B C 1
ATOM 1470 O O . ALA B 1 31 ? -15.898 -24.203 -1.205 1 87.81 31 ALA B O 1
ATOM 1471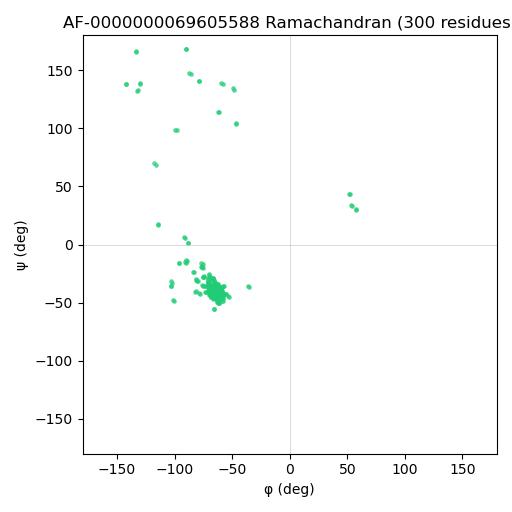 N N . SER B 1 32 ? -16.594 -23.906 0.827 1 88.56 32 SER B N 1
ATOM 1472 C CA . SER B 1 32 ? -15.461 -24.562 1.487 1 88.56 32 SER B CA 1
ATOM 1473 C C . SER B 1 32 ? -14.141 -23.938 1.048 1 88.56 32 SER B C 1
ATOM 1475 O O . SER B 1 32 ? -13.188 -24.656 0.735 1 88.56 32 SER B O 1
ATOM 1477 N N . ASN B 1 33 ? -14.094 -22.703 0.792 1 91.31 33 ASN B N 1
ATOM 1478 C CA . ASN B 1 33 ? -12.898 -21.938 0.473 1 91.31 33 ASN B CA 1
ATOM 1479 C C . ASN B 1 33 ? -12.383 -21.172 1.688 1 91.31 33 ASN B C 1
ATOM 1481 O O . ASN B 1 33 ? -12.828 -20.062 1.957 1 91.31 33 ASN B O 1
ATOM 1485 N N . ILE B 1 34 ? -11.43 -21.734 2.297 1 91.06 34 ILE B N 1
ATOM 1486 C CA . ILE B 1 34 ? -10.938 -21.172 3.549 1 91.06 34 ILE B CA 1
ATOM 1487 C C . ILE B 1 34 ? -10.203 -19.875 3.273 1 91.06 34 ILE B C 1
ATOM 1489 O O . ILE B 1 34 ? -10.289 -18.922 4.059 1 91.06 34 ILE B O 1
ATOM 1493 N N . ASN B 1 35 ? -9.508 -19.812 2.191 1 92.25 35 ASN B N 1
ATOM 1494 C CA . ASN B 1 35 ? -8.781 -18.594 1.855 1 92.25 35 ASN B CA 1
ATOM 1495 C C . ASN B 1 35 ? -9.719 -17.406 1.684 1 92.25 35 ASN B C 1
ATOM 1497 O O . ASN B 1 35 ? -9.508 -16.359 2.279 1 92.25 35 ASN B O 1
ATOM 1501 N N . ALA B 1 36 ? -10.719 -17.562 0.921 1 93.69 36 ALA B N 1
ATOM 1502 C CA . ALA B 1 36 ? -11.688 -16.484 0.707 1 93.69 36 ALA B CA 1
ATOM 1503 C C . ALA B 1 36 ? -12.445 -16.172 1.991 1 93.69 36 ALA B C 1
ATOM 1505 O O . ALA B 1 36 ? -12.758 -15 2.26 1 93.69 36 ALA B O 1
ATOM 1506 N N . ALA B 1 37 ? -12.695 -17.172 2.77 1 95 37 ALA B N 1
ATOM 1507 C CA . ALA B 1 37 ? -13.414 -16.984 4.023 1 95 37 ALA B CA 1
ATOM 1508 C C . ALA B 1 37 ? -12.625 -16.094 4.988 1 95 37 ALA B C 1
ATOM 1510 O O . ALA B 1 37 ? -13.188 -15.188 5.605 1 95 37 ALA B O 1
ATOM 1511 N N . VAL B 1 38 ? -11.344 -16.281 5.105 1 94.88 38 VAL B N 1
ATOM 1512 C CA . VAL B 1 38 ? -10.484 -15.531 6.016 1 94.88 38 VAL B CA 1
ATOM 1513 C C . VAL B 1 38 ? -10.43 -14.07 5.582 1 94.88 38 VAL B C 1
ATOM 1515 O O . VAL B 1 38 ? -10.602 -13.164 6.406 1 94.88 38 VAL B O 1
ATOM 1518 N N . TRP B 1 39 ? -10.258 -13.828 4.301 1 96.5 39 TRP B N 1
ATOM 1519 C CA . TRP B 1 39 ? -10.18 -12.461 3.801 1 96.5 39 TRP B CA 1
ATOM 1520 C C . TRP B 1 39 ? -11.523 -11.758 3.93 1 96.5 39 TRP B C 1
ATOM 1522 O O . TRP B 1 39 ? -11.578 -10.547 4.172 1 96.5 39 TRP B O 1
ATOM 1532 N N . SER B 1 40 ? -12.594 -12.469 3.74 1 96.5 40 SER B N 1
ATOM 1533 C CA . SER B 1 40 ? -13.914 -11.875 3.92 1 96.5 40 SER B CA 1
ATOM 1534 C C . SER B 1 40 ? -14.148 -11.469 5.371 1 96.5 40 SER B C 1
ATOM 1536 O O . SER B 1 40 ? -14.703 -10.406 5.645 1 96.5 40 SER B O 1
ATOM 1538 N N . LEU B 1 41 ? -13.695 -12.305 6.215 1 96.06 41 LEU B N 1
ATOM 1539 C CA . LEU B 1 41 ? -13.805 -11.977 7.633 1 96.06 41 LEU B CA 1
ATOM 1540 C C . LEU B 1 41 ? -12.977 -10.742 7.969 1 96.06 41 LEU B C 1
ATOM 1542 O O . LEU B 1 41 ? -13.43 -9.867 8.719 1 96.06 41 LEU B O 1
ATOM 1546 N N . LEU B 1 42 ? -11.852 -10.719 7.418 1 96.62 42 LEU B N 1
ATOM 1547 C CA . LEU B 1 42 ? -10.938 -9.609 7.688 1 96.62 42 LEU B CA 1
ATOM 1548 C C . LEU B 1 42 ? -11.531 -8.289 7.211 1 96.62 42 LEU B C 1
ATOM 1550 O O . LEU B 1 42 ? -11.477 -7.285 7.922 1 96.62 42 LEU B O 1
ATOM 1554 N N . PHE B 1 43 ? -12.039 -8.266 6.008 1 96.75 43 PHE B N 1
ATOM 1555 C CA . PHE B 1 43 ? -12.562 -6.977 5.57 1 96.75 43 PHE B CA 1
ATOM 1556 C C . PHE B 1 43 ? -13.836 -6.625 6.324 1 96.75 43 PHE B C 1
ATOM 1558 O O . PHE B 1 43 ? -14.148 -5.449 6.516 1 96.75 43 PHE B O 1
ATOM 1565 N N . ALA B 1 44 ? -14.609 -7.625 6.832 1 97.12 44 ALA B N 1
ATOM 1566 C CA . ALA B 1 44 ? -15.758 -7.344 7.688 1 97.12 44 ALA B CA 1
ATOM 1567 C C . ALA B 1 44 ? -15.328 -6.656 8.977 1 97.12 44 ALA B C 1
ATOM 1569 O O . ALA B 1 44 ? -15.93 -5.66 9.398 1 97.12 44 ALA B O 1
ATOM 1570 N N . VAL B 1 45 ? -14.305 -7.121 9.555 1 96.88 45 VAL B N 1
ATOM 1571 C CA . VAL B 1 45 ? -13.789 -6.57 10.805 1 96.88 45 VAL B CA 1
ATOM 1572 C C . VAL B 1 45 ? -13.227 -5.172 10.555 1 96.88 45 VAL B C 1
ATOM 1574 O O . VAL B 1 45 ? -13.484 -4.25 11.328 1 96.88 45 VAL B O 1
ATOM 1577 N N . LEU B 1 46 ? -12.531 -5.066 9.523 1 97.12 46 LEU B N 1
ATOM 1578 C CA . LEU B 1 46 ? -11.93 -3.773 9.219 1 97.12 46 LEU B CA 1
ATOM 1579 C C . LEU B 1 46 ? -13 -2.734 8.906 1 97.12 46 LEU B C 1
ATOM 1581 O O . LEU B 1 46 ? -12.883 -1.573 9.305 1 97.12 46 LEU B O 1
ATOM 1585 N N . SER B 1 47 ? -13.938 -3.162 8.148 1 96.62 47 SER B N 1
ATOM 1586 C CA . SER B 1 47 ? -15.031 -2.24 7.859 1 96.62 47 SER B CA 1
ATOM 1587 C C . SER B 1 47 ? -15.773 -1.847 9.133 1 96.62 47 SER B C 1
ATOM 1589 O O . SER B 1 47 ? -16.188 -0.695 9.281 1 96.62 47 SER B O 1
ATOM 1591 N N . ALA B 1 48 ? -15.922 -2.738 10.062 1 96.19 48 ALA B N 1
ATOM 1592 C CA . ALA B 1 48 ? -16.562 -2.438 11.336 1 96.19 48 ALA B CA 1
ATOM 1593 C C . ALA B 1 48 ? -15.734 -1.447 12.148 1 96.19 48 ALA B C 1
ATOM 1595 O O . ALA B 1 48 ? -16.281 -0.515 12.742 1 96.19 48 ALA B O 1
ATOM 1596 N N . CYS B 1 49 ? -14.445 -1.704 12.164 1 95.5 49 CYS B N 1
ATOM 1597 C CA . CYS B 1 49 ? -13.547 -0.799 12.875 1 95.5 49 CYS B CA 1
ATOM 1598 C C . CYS B 1 49 ? -13.586 0.596 12.258 1 95.5 49 CYS B C 1
ATOM 1600 O O . CYS B 1 49 ? -13.57 1.596 12.984 1 95.5 49 CYS B O 1
ATOM 1602 N N . SER B 1 50 ? -13.641 0.637 10.969 1 95.19 50 SER B N 1
ATOM 1603 C CA . SER B 1 50 ? -13.734 1.929 10.297 1 95.19 50 SER B CA 1
ATOM 1604 C C . SER B 1 50 ? -15.062 2.615 10.602 1 95.19 50 SER B C 1
ATOM 1606 O O . SER B 1 50 ? -15.102 3.824 10.836 1 95.19 50 SER B O 1
ATOM 1608 N N . LEU B 1 51 ? -16.094 1.826 10.562 1 94.56 51 LEU B N 1
ATOM 1609 C CA . LEU B 1 51 ? -17.406 2.373 10.891 1 94.56 51 LEU B CA 1
ATOM 1610 C C . LEU B 1 51 ? -17.406 2.98 12.289 1 94.56 51 LEU B C 1
ATOM 1612 O O . LEU B 1 51 ? -17.938 4.074 12.492 1 94.56 51 LEU B O 1
ATOM 1616 N N . HIS B 1 52 ? -16.797 2.297 13.203 1 93.81 52 HIS B N 1
ATOM 1617 C CA . HIS B 1 52 ? -16.672 2.777 14.57 1 93.81 52 HIS B CA 1
ATOM 1618 C C . HIS B 1 52 ? -15.945 4.117 14.625 1 93.81 52 HIS B C 1
ATOM 1620 O O . HIS B 1 52 ? -16.406 5.051 15.297 1 93.81 52 HIS B O 1
ATOM 1626 N N . LEU B 1 53 ? -14.922 4.277 13.93 1 92.06 53 LEU B N 1
ATOM 1627 C CA . LEU B 1 53 ? -14.148 5.512 13.906 1 92.06 53 LEU B CA 1
ATOM 1628 C C . LEU B 1 53 ? -14.953 6.645 13.266 1 92.06 53 LEU B C 1
ATOM 1630 O O . LEU B 1 53 ? -14.938 7.773 13.766 1 92.06 53 LEU B O 1
ATOM 1634 N N . PHE B 1 54 ? -15.641 6.297 12.188 1 93.06 54 PHE B N 1
ATOM 1635 C CA . PHE B 1 54 ? -16.422 7.312 11.492 1 93.06 54 PHE B CA 1
ATOM 1636 C C . PHE B 1 54 ? -17.547 7.832 12.383 1 93.06 54 PHE B C 1
ATOM 1638 O O . PHE B 1 54 ? -17.781 9.039 12.453 1 93.06 54 PHE B O 1
ATOM 1645 N N . ILE B 1 55 ? -18.172 6.961 13.047 1 92.19 55 ILE B N 1
ATOM 1646 C CA . ILE B 1 55 ? -19.266 7.352 13.914 1 92.19 55 ILE B CA 1
ATOM 1647 C C . ILE B 1 55 ? -18.75 8.219 15.055 1 92.19 55 ILE B C 1
ATOM 1649 O O . ILE B 1 55 ? -19.359 9.227 15.406 1 92.19 55 ILE B O 1
ATOM 1653 N N . LEU B 1 56 ? -17.672 7.832 15.633 1 90.69 56 LEU B N 1
ATOM 1654 C CA . LEU B 1 56 ? -17.094 8.609 16.719 1 90.69 56 LEU B CA 1
ATOM 1655 C C . LEU B 1 56 ? -16.734 10.008 16.266 1 90.69 56 LEU B C 1
ATOM 1657 O O . LEU B 1 56 ? -16.906 10.977 17 1 90.69 56 LEU B O 1
ATOM 1661 N N . PHE B 1 57 ? -16.234 10.078 15.102 1 89.5 57 PHE B N 1
ATOM 1662 C CA . PHE B 1 57 ? -15.867 11.375 14.547 1 89.5 57 PHE B CA 1
ATOM 1663 C C . PHE B 1 57 ? -17.109 12.227 14.289 1 89.5 57 PHE B C 1
ATOM 1665 O O . PHE B 1 57 ? -17.125 13.414 14.602 1 89.5 57 PHE B O 1
ATOM 1672 N N . LEU B 1 58 ? -18.141 11.609 13.703 1 89.94 58 LEU B N 1
ATOM 1673 C CA . LEU B 1 58 ? -19.359 12.32 13.367 1 89.94 58 LEU B CA 1
ATOM 1674 C C . LEU B 1 58 ? -20.094 12.781 14.633 1 89.94 58 LEU B C 1
ATOM 1676 O O . LEU B 1 58 ? -20.766 13.812 14.625 1 89.94 58 LEU B O 1
ATOM 1680 N N . ARG B 1 59 ? -19.891 12.016 15.695 1 89.19 59 ARG B N 1
ATOM 1681 C CA . ARG B 1 59 ? -20.5 12.367 16.969 1 89.19 59 ARG B CA 1
ATOM 1682 C C . ARG B 1 59 ? -19.594 13.305 17.781 1 89.19 59 ARG B C 1
ATOM 1684 O O . ARG B 1 59 ? -19.953 13.719 18.891 1 89.19 59 ARG B O 1
ATOM 1691 N N . ARG B 1 60 ? -18.438 13.695 17.25 1 85.06 60 ARG B N 1
ATOM 1692 C CA . ARG B 1 60 ? -17.484 14.594 17.891 1 85.06 60 ARG B CA 1
ATOM 1693 C C . ARG B 1 60 ? -17.047 14.055 19.234 1 85.06 60 ARG B C 1
ATOM 1695 O O . ARG B 1 60 ? -16.906 14.812 20.203 1 85.06 60 ARG B O 1
ATOM 1702 N N . THR B 1 61 ? -17.031 12.734 19.375 1 86.94 61 THR B N 1
ATOM 1703 C CA . THR B 1 61 ? -16.672 12.109 20.641 1 86.94 61 THR B CA 1
ATOM 1704 C C . THR B 1 61 ? -15.367 11.32 20.5 1 86.94 61 THR B C 1
ATOM 1706 O O . THR B 1 61 ? -15.07 10.445 21.312 1 86.94 61 THR B O 1
ATOM 1709 N N . ILE B 1 62 ? -14.609 11.594 19.438 1 82.62 62 ILE B N 1
ATOM 1710 C CA . ILE B 1 62 ? -13.391 10.836 19.156 1 82.62 62 ILE B CA 1
ATOM 1711 C C . ILE B 1 62 ? -12.359 11.094 20.25 1 82.62 62 ILE B C 1
ATOM 1713 O O . ILE B 1 62 ? -11.625 10.188 20.641 1 82.62 62 ILE B O 1
ATOM 1717 N N . ASN B 1 63 ? -12.391 12.25 20.828 1 83.25 63 ASN B N 1
ATOM 1718 C CA . ASN B 1 63 ? -11.438 12.633 21.859 1 83.25 63 ASN B CA 1
ATOM 1719 C C . ASN B 1 63 ? -11.75 11.953 23.203 1 83.25 63 ASN B C 1
ATOM 1721 O O . ASN B 1 63 ? -10.883 11.844 24.062 1 83.25 63 ASN B O 1
ATOM 1725 N N . ASN B 1 64 ? -12.945 11.539 23.297 1 84.12 64 ASN B N 1
ATOM 1726 C CA . ASN B 1 64 ? -13.359 10.883 24.531 1 84.12 64 ASN B CA 1
ATOM 1727 C C . ASN B 1 64 ? -12.977 9.406 24.531 1 84.12 64 ASN B C 1
ATOM 1729 O O . ASN B 1 64 ? -12.812 8.805 25.594 1 84.12 64 ASN B O 1
ATOM 1733 N N . TRP B 1 65 ? -12.828 8.891 23.438 1 83.62 65 TRP B N 1
ATOM 1734 C CA . TRP B 1 65 ? -12.641 7.445 23.328 1 83.62 65 TRP B CA 1
ATOM 1735 C C . TRP B 1 65 ? -11.18 7.102 23.078 1 83.62 65 TRP B C 1
ATOM 1737 O O . TRP B 1 65 ? -10.672 6.102 23.594 1 83.62 65 TRP B O 1
ATOM 1747 N N . TYR B 1 66 ? -10.508 7.895 22.359 1 85.25 66 TYR B N 1
ATOM 1748 C CA . TYR B 1 66 ? -9.164 7.508 21.938 1 85.25 66 TYR B CA 1
ATOM 1749 C C . TYR B 1 66 ? -8.164 8.617 22.219 1 85.25 66 TYR B C 1
ATOM 1751 O O . TYR B 1 66 ? -8.5 9.805 22.156 1 85.25 66 TYR B O 1
ATOM 1759 N N . GLN B 1 67 ? -7.043 8.148 22.672 1 87.25 67 GLN B N 1
ATOM 1760 C CA . GLN B 1 67 ? -5.914 9.07 22.766 1 87.25 67 GLN B CA 1
ATOM 1761 C C . GLN B 1 67 ? -5.098 9.062 21.469 1 87.25 67 GLN B C 1
ATOM 1763 O O . GLN B 1 67 ? -5.324 8.234 20.594 1 87.25 67 GLN B O 1
ATOM 1768 N N . GLU B 1 68 ? -4.266 9.992 21.391 1 85.12 68 GLU B N 1
ATOM 1769 C CA . GLU B 1 68 ? -3.428 10.133 20.203 1 85.12 68 GLU B CA 1
ATOM 1770 C C . GLU B 1 68 ? -2.607 8.875 19.938 1 85.12 68 GLU B C 1
ATOM 1772 O O . GLU B 1 68 ? -2.418 8.469 18.797 1 85.12 68 GLU B O 1
ATOM 1777 N N . ASN B 1 69 ? -2.172 8.234 20.953 1 88.69 69 ASN B N 1
ATOM 1778 C CA . ASN B 1 69 ? -1.341 7.043 20.844 1 88.69 69 ASN B CA 1
ATOM 1779 C C . ASN B 1 69 ? -2.135 5.855 20.297 1 88.69 69 ASN B C 1
ATOM 1781 O O . ASN B 1 69 ? -1.605 5.039 19.547 1 88.69 69 ASN B O 1
ATOM 1785 N N . HIS B 1 70 ? -3.377 5.801 20.719 1 90.94 70 HIS B N 1
ATOM 1786 C CA . HIS B 1 70 ? -4.23 4.719 20.234 1 90.94 70 HIS B CA 1
ATOM 1787 C C . HIS B 1 70 ? -4.492 4.836 18.734 1 90.94 70 HIS B C 1
ATOM 1789 O O . HIS B 1 70 ? -4.504 3.832 18.031 1 90.94 70 HIS B O 1
ATOM 1795 N N . LEU B 1 71 ? -4.676 6.043 18.297 1 89.75 71 LEU B N 1
ATOM 1796 C CA . LEU B 1 71 ? -4.957 6.266 16.875 1 89.75 71 LEU B CA 1
ATOM 1797 C C . LEU B 1 71 ? -3.73 5.953 16.031 1 89.75 71 LEU B C 1
ATOM 1799 O O . LEU B 1 71 ? -3.859 5.461 14.906 1 89.75 71 LEU B O 1
ATOM 1803 N N . ASP B 1 72 ? -2.578 6.098 16.609 1 90.12 72 ASP B N 1
ATOM 1804 C CA . ASP B 1 72 ? -1.348 5.742 15.914 1 90.12 72 ASP B CA 1
ATOM 1805 C C . ASP B 1 72 ? -1.231 4.227 15.75 1 90.12 72 ASP B C 1
ATOM 1807 O O . ASP B 1 72 ? -0.796 3.742 14.703 1 90.12 72 ASP B O 1
ATOM 1811 N N . SER B 1 73 ? -1.562 3.615 16.828 1 92.38 73 SER B N 1
ATOM 1812 C CA . SER B 1 73 ? -1.509 2.158 16.781 1 92.38 73 SER B CA 1
ATOM 1813 C C . SER B 1 73 ? -2.5 1.604 15.758 1 92.38 73 SER B C 1
ATOM 1815 O O . SER B 1 73 ? -2.189 0.654 15.039 1 92.38 73 SER B O 1
ATOM 1817 N N . ILE B 1 74 ? -3.6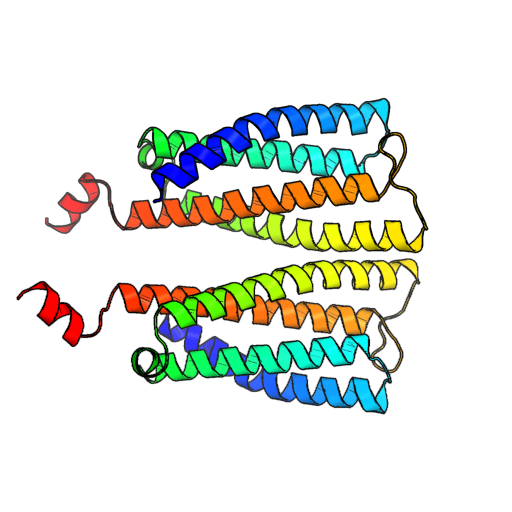68 2.201 15.695 1 93.31 74 ILE B N 1
ATOM 1818 C CA . ILE B 1 74 ? -4.695 1.785 14.75 1 93.31 74 ILE B CA 1
ATOM 1819 C C . ILE B 1 74 ? -4.23 2.07 13.32 1 93.31 74 ILE B C 1
ATOM 1821 O O . ILE B 1 74 ? -4.414 1.243 12.422 1 93.31 74 ILE B O 1
ATOM 1825 N N . ALA B 1 75 ? -3.637 3.203 13.125 1 92.12 75 ALA B N 1
ATOM 1826 C CA . ALA B 1 75 ? -3.125 3.57 11.812 1 92.12 75 ALA B CA 1
ATOM 1827 C C . ALA B 1 75 ? -2.035 2.604 11.359 1 92.12 75 ALA B C 1
ATOM 1829 O O . ALA B 1 75 ? -2.018 2.174 10.203 1 92.12 75 ALA B O 1
ATOM 1830 N N . SER B 1 76 ? -1.162 2.307 12.32 1 92.06 76 SER B N 1
ATOM 1831 C CA . SER B 1 76 ? -0.093 1.365 12.008 1 92.06 76 SER B CA 1
ATOM 1832 C C . SER B 1 76 ? -0.653 -0.009 11.656 1 92.06 76 SER B C 1
ATOM 1834 O O . SER B 1 76 ? -0.166 -0.665 10.734 1 92.06 76 SER B O 1
ATOM 1836 N N . PHE B 1 77 ? -1.648 -0.447 12.375 1 94.12 77 PHE B N 1
ATOM 1837 C CA . PHE B 1 77 ? -2.32 -1.715 12.117 1 94.12 77 PHE B CA 1
ATOM 1838 C C . PHE B 1 77 ? -2.959 -1.721 10.734 1 94.12 77 PHE B C 1
ATOM 1840 O O . PHE B 1 77 ? -2.797 -2.678 9.977 1 94.12 77 PHE B O 1
ATOM 1847 N N . GLY B 1 78 ? -3.678 -0.667 10.406 1 94.56 78 GLY B N 1
ATOM 1848 C CA . GLY B 1 78 ? -4.285 -0.552 9.094 1 94.56 78 GLY B CA 1
ATOM 1849 C C . GLY B 1 78 ? -3.277 -0.599 7.961 1 94.56 78 GLY B C 1
ATOM 1850 O O . GLY B 1 78 ? -3.516 -1.241 6.934 1 94.56 78 GLY B O 1
ATOM 1851 N N . LEU B 1 79 ? -2.154 -0.028 8.188 1 91.75 79 LEU B N 1
ATOM 1852 C CA . LEU B 1 79 ? -1.102 0.02 7.184 1 91.75 79 LEU B CA 1
ATOM 1853 C C . LEU B 1 79 ? -0.515 -1.367 6.941 1 91.75 79 LEU B C 1
ATOM 1855 O O . LEU B 1 79 ? -0.3 -1.765 5.793 1 91.75 79 LEU B O 1
ATOM 1859 N N . VAL B 1 80 ? -0.313 -2.055 7.973 1 93.38 80 VAL B N 1
ATOM 1860 C CA . VAL B 1 80 ? 0.277 -3.387 7.879 1 93.38 80 VAL B CA 1
ATOM 1861 C C . VAL B 1 80 ? -0.673 -4.324 7.141 1 93.38 80 VAL B C 1
ATOM 1863 O O . VAL B 1 80 ? -0.26 -5.043 6.227 1 93.38 80 VAL B O 1
ATOM 1866 N N . VAL B 1 81 ? -1.947 -4.262 7.527 1 95.88 81 VAL B N 1
ATOM 1867 C CA . VAL B 1 81 ? -2.934 -5.125 6.887 1 95.88 81 VAL B CA 1
ATOM 1868 C C . VAL B 1 81 ? -3.072 -4.75 5.414 1 95.88 81 VAL B C 1
ATOM 1870 O O . VAL B 1 81 ? -3.25 -5.617 4.559 1 95.88 81 VAL B O 1
ATOM 1873 N N . PHE B 1 82 ? -2.908 -3.469 5.117 1 95.88 82 PHE B N 1
ATOM 1874 C CA . PHE B 1 82 ? -2.986 -2.982 3.744 1 95.88 82 PHE B CA 1
ATOM 1875 C C . PHE B 1 82 ? -1.851 -3.553 2.902 1 95.88 82 PHE B C 1
ATOM 1877 O O . PHE B 1 82 ? -2.076 -4.031 1.788 1 95.88 82 PHE B O 1
ATOM 1884 N N . LEU B 1 83 ? -0.701 -3.592 3.438 1 92.69 83 LEU B N 1
ATOM 1885 C CA . LEU B 1 83 ? 0.459 -4.109 2.719 1 92.69 83 LEU B CA 1
ATOM 1886 C C . LEU B 1 83 ? 0.335 -5.613 2.496 1 92.69 83 LEU B C 1
ATOM 1888 O O . LEU B 1 83 ? 0.541 -6.098 1.383 1 92.69 83 LEU B O 1
ATOM 1892 N N . LEU B 1 84 ? -0.063 -6.25 3.508 1 94.94 84 LEU B N 1
ATOM 1893 C CA . LEU B 1 84 ? -0.188 -7.703 3.449 1 94.94 84 LEU B CA 1
ATOM 1894 C C . LEU B 1 84 ? -1.275 -8.117 2.463 1 94.94 84 LEU B C 1
ATOM 1896 O O . LEU B 1 84 ? -1.11 -9.086 1.72 1 94.94 84 LEU B O 1
ATOM 1900 N N . SER B 1 85 ? -2.355 -7.348 2.445 1 97 85 SER B N 1
ATOM 1901 C CA . SER B 1 85 ? -3.471 -7.699 1.573 1 97 85 SER B CA 1
ATOM 1902 C C . SER B 1 85 ? -3.121 -7.473 0.107 1 97 85 SER B C 1
ATOM 1904 O O . SER B 1 85 ? -3.582 -8.211 -0.769 1 97 85 SER B O 1
ATOM 1906 N N . ASN B 1 86 ? -2.324 -6.504 -0.146 1 95.62 86 ASN B N 1
ATOM 1907 C CA . ASN B 1 86 ? -1.891 -6.266 -1.518 1 95.62 86 ASN B CA 1
ATOM 1908 C C . ASN B 1 86 ? -0.986 -7.383 -2.023 1 95.62 86 ASN B C 1
ATOM 1910 O O . ASN B 1 86 ? -1.112 -7.82 -3.17 1 95.62 86 ASN B O 1
ATOM 1914 N N . VAL B 1 87 ? -0.094 -7.793 -1.185 1 96 87 VAL B N 1
ATOM 1915 C CA . VAL B 1 87 ? 0.779 -8.906 -1.547 1 96 87 VAL B CA 1
ATOM 1916 C C . VAL B 1 87 ? -0.057 -10.156 -1.8 1 96 87 VAL B C 1
ATOM 1918 O O . VAL B 1 87 ? 0.145 -10.859 -2.795 1 96 87 VAL B O 1
ATOM 1921 N N . ALA B 1 88 ? -1.01 -10.375 -0.926 1 96.69 88 ALA B N 1
ATOM 1922 C CA . ALA B 1 88 ? -1.886 -11.531 -1.081 1 96.69 88 ALA B CA 1
ATOM 1923 C C . ALA B 1 88 ? -2.684 -11.445 -2.379 1 96.69 88 ALA B C 1
ATOM 1925 O O . ALA B 1 88 ? -2.904 -12.461 -3.047 1 96.69 88 ALA B O 1
ATOM 1926 N N . LEU B 1 89 ? -3.135 -10.273 -2.672 1 96.75 89 LEU B N 1
ATOM 1927 C CA . LEU B 1 89 ? -3.859 -10.047 -3.918 1 96.75 89 LEU B CA 1
ATOM 1928 C C . LEU B 1 89 ? -3.029 -10.5 -5.117 1 96.75 89 LEU B C 1
ATOM 1930 O O . LEU B 1 89 ? -3.537 -11.195 -6.004 1 96.75 89 LEU B O 1
ATOM 1934 N N . GLY B 1 90 ? -1.771 -10.188 -5.082 1 96.19 90 GLY B N 1
ATOM 1935 C CA . GLY B 1 90 ? -0.893 -10.617 -6.156 1 96.19 90 GLY B CA 1
ATOM 1936 C C . GLY B 1 90 ? -0.708 -12.117 -6.211 1 96.19 90 GLY B C 1
ATOM 1937 O O . GLY B 1 90 ? -0.716 -12.711 -7.293 1 96.19 90 GLY B O 1
ATOM 1938 N N . VAL B 1 91 ? -0.593 -12.703 -5.09 1 95.5 91 VAL B N 1
ATOM 1939 C CA . VAL B 1 91 ? -0.401 -14.148 -5 1 95.5 91 VAL B CA 1
ATOM 1940 C C . VAL B 1 91 ? -1.619 -14.867 -5.574 1 95.5 91 VAL B C 1
ATOM 1942 O O . VAL B 1 91 ? -1.483 -15.742 -6.43 1 95.5 91 VAL B O 1
ATOM 1945 N N . TYR B 1 92 ? -2.762 -14.469 -5.145 1 95.62 92 TYR B N 1
ATOM 1946 C CA . TYR B 1 92 ? -3.977 -15.156 -5.57 1 95.62 92 TYR B CA 1
ATOM 1947 C C . TYR B 1 92 ? -4.234 -14.938 -7.055 1 95.62 92 TYR B C 1
ATOM 1949 O O . TYR B 1 92 ? -4.703 -15.844 -7.75 1 95.62 92 TYR B O 1
ATOM 1957 N N . LEU B 1 93 ? -3.984 -13.781 -7.508 1 92.5 93 LEU B N 1
ATOM 1958 C CA . LEU B 1 93 ? -4.152 -13.516 -8.93 1 92.5 93 LEU B CA 1
ATOM 1959 C C . LEU B 1 93 ? -3.201 -14.367 -9.758 1 92.5 93 LEU B C 1
ATOM 1961 O O . LEU B 1 93 ? -3.598 -14.93 -10.789 1 92.5 93 LEU B O 1
ATOM 1965 N N . SER B 1 94 ? -1.95 -14.461 -9.266 1 92.94 94 SER B N 1
ATOM 1966 C CA . SER B 1 94 ? -0.959 -15.258 -9.984 1 92.94 94 SER B CA 1
ATOM 1967 C C . SER B 1 94 ? -1.345 -16.734 -10.008 1 92.94 94 SER B C 1
ATOM 1969 O O . SER B 1 94 ? -1.229 -17.391 -11.039 1 92.94 94 SER B O 1
ATOM 1971 N N . LEU B 1 95 ? -1.817 -17.219 -8.945 1 91 95 LEU B N 1
ATOM 1972 C CA . LEU B 1 95 ? -2.209 -18.609 -8.859 1 91 95 LEU B CA 1
ATOM 1973 C C . LEU B 1 95 ? -3.439 -18.891 -9.719 1 91 95 LEU B C 1
ATOM 1975 O O . LEU B 1 95 ? -3.537 -19.938 -10.359 1 91 95 LEU B O 1
ATOM 1979 N N . ALA B 1 96 ? -4.379 -17.953 -9.734 1 91.19 96 ALA B N 1
ATOM 1980 C CA . ALA B 1 96 ? -5.586 -18.109 -10.539 1 91.19 96 ALA B CA 1
ATOM 1981 C C . ALA B 1 96 ? -5.25 -18.156 -12.031 1 91.19 96 ALA B C 1
ATOM 1983 O O . ALA B 1 96 ? -5.805 -18.969 -12.773 1 91.19 96 ALA B O 1
ATOM 1984 N N . ILE B 1 97 ? -4.355 -17.312 -12.461 1 87.5 97 ILE B N 1
ATOM 1985 C CA . ILE B 1 97 ? -3.973 -17.219 -13.867 1 87.5 97 ILE B CA 1
ATOM 1986 C C . ILE B 1 97 ? -3.123 -18.438 -14.25 1 87.5 97 ILE B C 1
ATOM 1988 O O . ILE B 1 97 ? -3.314 -19.016 -15.32 1 87.5 97 ILE B O 1
ATOM 1992 N N . THR B 1 98 ? -2.207 -18.891 -13.391 1 87.94 98 THR B N 1
ATOM 1993 C CA . THR B 1 98 ? -1.312 -20 -13.695 1 87.94 98 THR B CA 1
ATOM 1994 C C . THR B 1 98 ? -2.076 -21.312 -13.719 1 87.94 98 THR B C 1
ATOM 1996 O O . THR B 1 98 ? -1.743 -22.219 -14.492 1 87.94 98 THR B O 1
ATOM 1999 N N . ARG B 1 99 ? -3.035 -21.359 -12.867 1 87.5 99 ARG B N 1
ATOM 2000 C CA . ARG B 1 99 ? -3.805 -22.609 -12.805 1 87.5 99 ARG B CA 1
ATOM 2001 C C . ARG B 1 99 ? -5 -22.562 -13.75 1 87.5 99 ARG B C 1
ATOM 2003 O O . ARG B 1 99 ? -5.852 -23.453 -13.734 1 87.5 99 ARG B O 1
ATOM 2010 N N . HIS B 1 100 ? -5.137 -21.5 -14.578 1 86.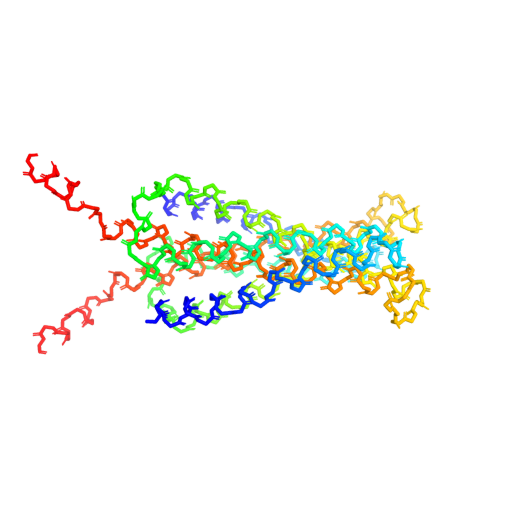94 100 HIS B N 1
ATOM 2011 C CA . HIS B 1 100 ? -6.184 -21.328 -15.57 1 86.94 100 HIS B CA 1
ATOM 2012 C C . HIS B 1 100 ? -7.566 -21.516 -14.961 1 86.94 100 HIS B C 1
ATOM 2014 O O . HIS B 1 100 ? -8.391 -22.266 -15.508 1 86.94 100 HIS B O 1
ATOM 2020 N N . GLN B 1 101 ? -7.703 -20.984 -13.891 1 85 101 GLN B N 1
ATOM 2021 C CA . GLN B 1 101 ? -8.992 -21.109 -13.219 1 85 101 GLN B CA 1
ATOM 2022 C C . GLN B 1 101 ? -10.016 -20.141 -13.805 1 85 101 GLN B C 1
ATOM 2024 O O . GLN B 1 101 ? -9.648 -19.047 -14.25 1 85 101 GLN B O 1
ATOM 2029 N N . LYS B 1 102 ? -11.258 -20.625 -13.938 1 84.12 102 LYS B N 1
ATOM 2030 C CA . LYS B 1 102 ? -12.359 -19.75 -14.305 1 84.12 102 LYS B CA 1
ATOM 2031 C C . LYS B 1 102 ? -12.969 -19.078 -13.078 1 84.12 102 LYS B C 1
ATOM 2033 O O . LYS B 1 102 ? -12.906 -19.625 -11.977 1 84.12 102 LYS B O 1
ATOM 2038 N N . PHE B 1 103 ? -13.383 -17.984 -13.25 1 76.69 103 PHE B N 1
ATOM 2039 C CA . PHE B 1 103 ? -14 -17.281 -12.133 1 76.69 103 PHE B CA 1
ATOM 2040 C C . PHE B 1 103 ? -15.234 -18.031 -11.633 1 76.69 103 PHE B C 1
ATOM 2042 O O . PHE B 1 103 ? -16.125 -18.375 -12.422 1 76.69 103 PHE B O 1
ATOM 2049 N N . ALA B 1 104 ? -15.156 -18.531 -10.414 1 73.94 104 ALA B N 1
ATOM 2050 C CA . ALA B 1 104 ? -16.297 -19.219 -9.82 1 73.94 104 ALA B CA 1
ATOM 2051 C C . ALA B 1 104 ? -16.406 -18.906 -8.328 1 73.94 104 ALA B C 1
ATOM 2053 O O . ALA B 1 104 ? -15.391 -18.797 -7.637 1 73.94 104 ALA B O 1
ATOM 2054 N N . LEU B 1 105 ? -17.672 -18.688 -7.941 1 71.12 105 LEU B N 1
ATOM 2055 C CA . LEU B 1 105 ? -17.938 -18.453 -6.523 1 71.12 105 LEU B CA 1
ATOM 2056 C C . LEU B 1 105 ? -18.219 -19.766 -5.797 1 71.12 105 LEU B C 1
ATOM 2058 O O . LEU B 1 105 ? -18.094 -19.828 -4.57 1 71.12 105 LEU B O 1
ATOM 2062 N N . GLU B 1 106 ? -18.438 -20.781 -6.449 1 69.56 106 GLU B N 1
ATOM 2063 C CA . GLU B 1 106 ? -18.984 -21.984 -5.855 1 69.56 106 GLU B CA 1
ATOM 2064 C C . GLU B 1 106 ? -17.891 -22.984 -5.496 1 69.56 106 GLU B C 1
ATOM 2066 O O . GLU B 1 106 ? -18.047 -23.797 -4.586 1 69.56 106 GLU B O 1
ATOM 2071 N N . ASP B 1 107 ? -16.812 -22.828 -5.988 1 76.69 107 ASP B N 1
ATOM 2072 C CA . ASP B 1 107 ? -15.758 -23.797 -5.676 1 76.69 107 ASP B CA 1
ATOM 2073 C C . ASP B 1 107 ? -14.453 -23.078 -5.32 1 76.69 107 ASP B C 1
ATOM 2075 O O . ASP B 1 107 ? -14.398 -21.859 -5.285 1 76.69 107 ASP B O 1
ATOM 2079 N N . PHE B 1 108 ? -13.648 -24.047 -4.738 1 80.38 108 PHE B N 1
ATOM 2080 C CA . PHE B 1 108 ? -12.328 -23.5 -4.453 1 80.38 108 PHE B CA 1
ATOM 2081 C C . PHE B 1 108 ? -11.789 -22.734 -5.652 1 80.38 108 PHE B C 1
ATOM 2083 O O . PHE B 1 108 ? -11.672 -23.281 -6.75 1 80.38 108 PHE B O 1
ATOM 2090 N N . ASN B 1 109 ? -11.867 -21.422 -5.5 1 85.44 109 ASN B N 1
ATOM 2091 C CA . ASN B 1 109 ? -11.406 -20.531 -6.562 1 85.44 109 ASN B CA 1
ATOM 2092 C C . ASN B 1 109 ? -10.5 -19.422 -6.023 1 85.44 109 ASN B C 1
ATOM 2094 O O . ASN B 1 109 ? -10.82 -18.797 -5.012 1 85.44 109 ASN B O 1
ATOM 2098 N N . TYR B 1 110 ? -9.43 -19.266 -6.711 1 90.81 110 TYR B N 1
ATOM 2099 C CA . TYR B 1 110 ? -8.469 -18.266 -6.27 1 90.81 110 TYR B CA 1
ATOM 2100 C C . TYR B 1 110 ? -8.938 -16.859 -6.637 1 90.81 110 TYR B C 1
ATOM 2102 O O . TYR B 1 110 ? -8.523 -15.875 -6.016 1 90.81 110 TYR B O 1
ATOM 2110 N N . PHE B 1 111 ? -9.859 -16.828 -7.586 1 90.19 111 PHE B N 1
ATOM 2111 C CA . PHE B 1 111 ? -10.383 -15.516 -7.949 1 90.19 111 PHE B CA 1
ATOM 2112 C C . PHE B 1 111 ? -11.258 -14.953 -6.836 1 90.19 111 PHE B C 1
ATOM 2114 O O . PHE B 1 111 ? -11.258 -13.742 -6.594 1 90.19 111 PHE B O 1
ATOM 2121 N N . SER B 1 112 ? -11.977 -15.805 -6.23 1 92 112 SER B N 1
ATOM 2122 C CA . SER B 1 112 ? -12.789 -15.352 -5.113 1 92 112 SER B CA 1
ATOM 2123 C C . SER B 1 112 ? -11.922 -14.844 -3.965 1 92 112 SER B C 1
ATOM 2125 O O . SER B 1 112 ? -12.227 -13.82 -3.355 1 92 112 SER B O 1
ATOM 2127 N N . ALA B 1 113 ? -10.844 -15.469 -3.703 1 93.88 113 ALA B N 1
ATOM 2128 C CA . ALA B 1 113 ? -9.922 -15.031 -2.656 1 93.88 113 ALA B CA 1
ATOM 2129 C C . ALA B 1 113 ? -9.25 -13.711 -3.035 1 93.88 113 ALA B C 1
ATOM 2131 O O . ALA B 1 113 ? -9.031 -12.852 -2.18 1 93.88 113 ALA B O 1
ATOM 2132 N N . ALA B 1 114 ? -8.969 -13.578 -4.297 1 94.5 114 ALA B N 1
ATOM 2133 C CA . ALA B 1 114 ? -8.359 -12.336 -4.781 1 94.5 114 ALA B CA 1
ATOM 2134 C C . ALA B 1 114 ? -9.305 -11.156 -4.594 1 94.5 114 ALA B C 1
ATOM 2136 O O . ALA B 1 114 ? -8.883 -10.078 -4.164 1 94.5 114 ALA B O 1
ATOM 2137 N N . SER B 1 115 ? -10.539 -11.336 -4.926 1 93.88 115 SER B N 1
ATOM 2138 C CA . SER B 1 115 ? -11.523 -10.273 -4.773 1 93.88 115 SER B CA 1
ATOM 2139 C C . SER B 1 115 ? -11.695 -9.875 -3.307 1 93.88 115 SER B C 1
ATOM 2141 O O . SER B 1 115 ? -11.789 -8.695 -2.984 1 93.88 115 SER B O 1
ATOM 2143 N N . CYS B 1 116 ? -11.719 -10.828 -2.408 1 95.5 116 CYS B N 1
ATOM 2144 C CA . CYS B 1 116 ? -11.883 -10.555 -0.985 1 95.5 116 CYS B CA 1
ATOM 2145 C C . CYS B 1 116 ? -10.641 -9.883 -0.416 1 95.5 116 CYS B C 1
ATOM 2147 O O . CYS B 1 116 ? -10.742 -9.016 0.453 1 95.5 116 CYS B O 1
ATOM 2149 N N . SER B 1 117 ? -9.539 -10.25 -0.909 1 96.62 117 SER B N 1
ATOM 2150 C CA . SER B 1 117 ? -8.32 -9.594 -0.453 1 96.62 117 SER B CA 1
ATOM 2151 C C . SER B 1 117 ? -8.25 -8.148 -0.94 1 96.62 117 SER B C 1
ATOM 2153 O O . SER B 1 117 ? -7.746 -7.273 -0.236 1 96.62 117 SER B O 1
ATOM 2155 N N . ALA B 1 118 ? -8.75 -7.914 -2.092 1 95.88 118 ALA B N 1
ATOM 2156 C CA . ALA B 1 118 ? -8.828 -6.551 -2.609 1 95.88 118 ALA B CA 1
ATOM 2157 C C . ALA B 1 118 ? -9.727 -5.684 -1.733 1 95.88 118 ALA B C 1
ATOM 2159 O O . ALA B 1 118 ? -9.398 -4.527 -1.447 1 95.88 118 ALA B O 1
ATOM 2160 N N . LEU B 1 119 ? -10.781 -6.227 -1.361 1 96.75 119 LEU B N 1
ATOM 2161 C CA . LEU B 1 119 ? -11.695 -5.504 -0.484 1 96.75 119 LEU B CA 1
ATOM 2162 C C . LEU B 1 119 ? -11.047 -5.25 0.876 1 96.75 119 LEU B C 1
ATOM 2164 O O . LEU B 1 119 ? -11.234 -4.184 1.467 1 96.75 119 LEU B O 1
ATOM 2168 N N . THR B 1 120 ? -10.352 -6.246 1.349 1 97.19 120 THR B N 1
ATOM 2169 C CA . THR B 1 120 ? -9.617 -6.07 2.596 1 97.19 120 THR B CA 1
ATOM 2170 C C . THR B 1 120 ? -8.617 -4.926 2.479 1 97.19 120 THR B C 1
ATOM 2172 O O . THR B 1 120 ? -8.5 -4.098 3.387 1 97.19 120 THR B O 1
ATOM 2175 N N . SER B 1 121 ? -7.969 -4.891 1.35 1 96 121 SER B N 1
ATOM 2176 C CA . SER B 1 121 ? -7.004 -3.82 1.119 1 96 121 SER B CA 1
ATOM 2177 C C . SER B 1 121 ? -7.684 -2.453 1.139 1 96 121 SER B C 1
ATOM 2179 O O . SER B 1 121 ? -7.156 -1.501 1.716 1 96 121 SER B O 1
ATOM 2181 N N . LEU B 1 122 ? -8.812 -2.35 0.542 1 94.44 122 LEU B N 1
ATOM 2182 C CA . LEU B 1 122 ? -9.555 -1.095 0.48 1 94.44 122 LEU B CA 1
ATOM 2183 C C . LEU B 1 122 ? -9.93 -0.615 1.878 1 94.44 122 LEU B C 1
ATOM 2185 O O . LEU B 1 122 ? -9.719 0.55 2.219 1 94.44 122 LEU B O 1
ATOM 2189 N N . TRP B 1 123 ? -10.352 -1.481 2.666 1 96 123 TRP B N 1
ATOM 2190 C CA . TRP B 1 123 ? -10.82 -1.081 3.99 1 96 123 TRP B CA 1
ATOM 2191 C C . TRP B 1 123 ? -9.648 -0.877 4.941 1 96 123 TRP B C 1
ATOM 2193 O O . TRP B 1 123 ? -9.727 -0.069 5.871 1 96 123 TRP B O 1
ATOM 2203 N N . ALA B 1 124 ? -8.633 -1.628 4.707 1 96 124 ALA B N 1
ATOM 2204 C CA . ALA B 1 124 ? -7.422 -1.384 5.484 1 96 124 ALA B CA 1
ATOM 2205 C C . ALA B 1 124 ? -6.855 0.005 5.203 1 96 124 ALA B C 1
ATOM 2207 O O . ALA B 1 124 ? -6.422 0.706 6.121 1 96 124 ALA B O 1
ATOM 2208 N N . LEU B 1 125 ? -6.906 0.348 3.994 1 92.88 125 LEU B N 1
ATOM 2209 C CA . LEU B 1 125 ? -6.441 1.67 3.588 1 92.88 125 LEU B CA 1
ATOM 2210 C C . LEU B 1 125 ? -7.312 2.764 4.199 1 92.88 125 LEU B C 1
ATOM 2212 O O . LEU B 1 125 ? -6.801 3.775 4.68 1 92.88 125 LEU B O 1
ATOM 2216 N N . THR B 1 126 ? -8.609 2.551 4.129 1 93.5 126 THR B N 1
ATOM 2217 C CA . THR B 1 126 ? -9.547 3.508 4.707 1 93.5 126 THR B CA 1
ATOM 2218 C C . THR B 1 126 ? -9.297 3.674 6.203 1 93.5 126 THR B C 1
ATOM 2220 O O . THR B 1 126 ? -9.312 4.793 6.723 1 93.5 126 THR B O 1
ATOM 2223 N N . LEU B 1 127 ? -9.062 2.582 6.879 1 93.88 127 LEU B N 1
ATOM 2224 C CA . LEU B 1 127 ? -8.773 2.629 8.305 1 93.88 127 LEU B CA 1
ATOM 2225 C C . LEU B 1 127 ? -7.473 3.387 8.57 1 93.88 127 LEU B C 1
ATOM 2227 O O . LEU B 1 127 ? -7.402 4.203 9.492 1 93.88 127 LEU B O 1
ATOM 2231 N N . PHE B 1 128 ? -6.52 3.156 7.773 1 93.38 128 PHE B N 1
ATOM 2232 C CA . PHE B 1 128 ? -5.223 3.812 7.895 1 93.38 128 PHE B CA 1
ATOM 2233 C C . PHE B 1 128 ? -5.363 5.32 7.715 1 93.38 128 PHE B C 1
ATOM 2235 O O . PHE B 1 128 ? -4.922 6.094 8.57 1 93.38 128 PHE B O 1
ATOM 2242 N N . ILE B 1 129 ? -6.008 5.77 6.695 1 88.81 129 ILE B N 1
ATOM 2243 C CA . ILE B 1 129 ? -6.152 7.18 6.355 1 88.81 129 ILE B CA 1
ATOM 2244 C C . ILE B 1 129 ? -7.027 7.875 7.398 1 88.81 129 ILE B C 1
ATOM 2246 O O . ILE B 1 129 ? -6.695 8.961 7.871 1 88.81 129 ILE B O 1
ATOM 2250 N N . SER B 1 130 ? -8.109 7.266 7.75 1 91.69 130 SER B N 1
ATOM 2251 C CA . SER B 1 130 ? -9.016 7.879 8.711 1 91.69 130 SER B CA 1
ATOM 2252 C C . SER B 1 130 ? -8.352 8.047 10.07 1 91.69 130 SER B C 1
ATOM 2254 O O . SER B 1 130 ? -8.5 9.078 10.727 1 91.69 130 SER B O 1
ATOM 2256 N N . ALA B 1 131 ? -7.652 7.027 10.43 1 92.44 131 ALA B N 1
ATOM 2257 C CA . ALA B 1 131 ? -6.957 7.113 11.711 1 92.44 131 ALA B CA 1
ATOM 2258 C C . ALA B 1 131 ? -5.914 8.227 11.695 1 92.44 131 ALA B C 1
ATOM 2260 O O . ALA B 1 131 ? -5.777 8.969 12.672 1 92.44 131 ALA B O 1
ATOM 2261 N N . LEU B 1 132 ? -5.258 8.414 10.656 1 86.44 132 LEU B N 1
ATOM 2262 C CA . LEU B 1 132 ? -4.266 9.477 10.523 1 86.44 132 LEU B CA 1
ATOM 2263 C C . LEU B 1 132 ? -4.934 10.844 10.531 1 86.44 132 LEU B C 1
ATOM 2265 O O . LEU B 1 132 ? -4.438 11.781 11.164 1 86.44 132 LEU B O 1
ATOM 2269 N N . PHE B 1 133 ? -5.973 10.859 9.812 1 85.81 133 PHE B N 1
ATOM 2270 C CA . PHE B 1 133 ? -6.711 12.117 9.742 1 85.81 133 PHE B CA 1
ATOM 2271 C C . PHE B 1 133 ? -7.227 12.523 11.117 1 85.81 133 PHE B C 1
ATOM 2273 O O . PHE B 1 133 ? -7.141 13.695 11.492 1 85.81 133 PHE B O 1
ATOM 2280 N N . TYR B 1 134 ? -7.758 11.625 11.766 1 87.44 134 TYR B N 1
ATOM 2281 C CA . TYR B 1 134 ? -8.328 11.945 13.07 1 87.44 134 TYR B CA 1
ATOM 2282 C C . TYR B 1 134 ? -7.23 12.242 14.086 1 87.44 134 TYR B C 1
ATOM 2284 O O . TYR B 1 134 ? -7.414 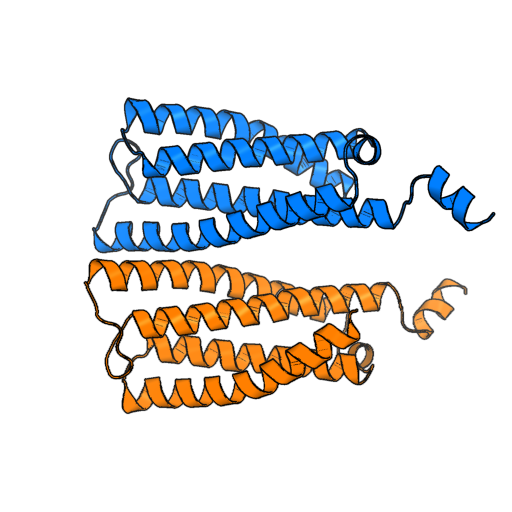13.078 14.977 1 87.44 134 TYR B O 1
ATOM 2292 N N . ARG B 1 135 ? -6.203 11.586 13.969 1 86.5 135 ARG B N 1
ATOM 2293 C CA . ARG B 1 135 ? -5.051 11.906 14.805 1 86.5 135 ARG B CA 1
ATOM 2294 C C . ARG B 1 135 ? -4.605 13.344 14.602 1 86.5 135 ARG B C 1
ATOM 2296 O O . ARG B 1 135 ? -4.379 14.078 15.57 1 86.5 135 ARG B O 1
ATOM 2303 N N . ASN B 1 136 ? -4.508 13.766 13.406 1 82.62 136 ASN B N 1
ATOM 2304 C CA . ASN B 1 136 ? -4.117 15.133 13.078 1 82.62 136 ASN B CA 1
ATOM 2305 C C . ASN B 1 136 ? -5.16 16.141 13.555 1 82.62 136 ASN B C 1
ATOM 2307 O O . ASN B 1 136 ? -4.812 17.234 13.992 1 82.62 136 ASN B O 1
ATOM 2311 N N . TYR B 1 137 ? -6.32 15.766 13.352 1 79.62 137 TYR B N 1
ATOM 2312 C CA . TYR B 1 137 ? -7.41 16.609 13.82 1 79.62 137 TYR B CA 1
ATOM 2313 C C . TYR B 1 137 ? -7.32 16.828 15.328 1 79.62 137 TYR B C 1
ATOM 2315 O O . TYR B 1 137 ? -7.547 17.938 15.812 1 79.62 137 TYR B O 1
ATOM 2323 N N . MET B 1 138 ? -7 15.875 16.062 1 81.25 138 MET B N 1
ATOM 2324 C CA . MET B 1 138 ? -6.891 15.969 17.516 1 81.25 138 MET B CA 1
ATOM 2325 C C . MET B 1 138 ? -5.699 16.828 17.906 1 81.25 138 MET B C 1
ATOM 2327 O O . MET B 1 138 ? -5.766 17.578 18.891 1 81.25 138 MET B O 1
ATOM 2331 N N . LEU B 1 139 ? -4.66 16.703 17.203 1 78.06 139 LEU B N 1
ATOM 2332 C CA . LEU B 1 139 ? -3.465 17.484 17.516 1 78.06 139 LEU B CA 1
ATOM 2333 C C . LEU B 1 139 ? -3.703 18.969 17.25 1 78.06 139 LEU B C 1
ATOM 2335 O O . LEU B 1 139 ? -3.133 19.828 17.922 1 78.06 139 LEU B O 1
ATOM 2339 N N . LYS B 1 140 ? -4.516 19.266 16.312 1 75.69 140 LYS B N 1
ATOM 2340 C CA . LYS B 1 140 ? -4.801 20.656 15.977 1 75.69 140 LYS B CA 1
ATOM 2341 C C . LYS B 1 140 ? -5.848 21.25 16.922 1 75.69 140 LYS B C 1
ATOM 2343 O O . LYS B 1 140 ? -5.898 22.469 17.109 1 75.69 140 LYS B O 1
ATOM 2348 N N . ASN B 1 141 ? -6.633 20.422 17.328 1 72.5 141 ASN B N 1
ATOM 2349 C CA . ASN B 1 141 ? -7.668 20.891 18.25 1 72.5 141 ASN B CA 1
ATOM 2350 C C . ASN B 1 141 ? -7.547 20.25 19.625 1 72.5 141 ASN B C 1
ATOM 2352 O O . ASN B 1 141 ? -8.352 19.375 19.969 1 72.5 141 ASN B O 1
ATOM 2356 N N . PRO B 1 142 ? -6.43 20.641 20.328 1 63.78 142 PRO B N 1
ATOM 2357 C CA . PRO B 1 142 ? -6.273 20 21.641 1 63.78 142 PRO B CA 1
ATOM 2358 C C . PRO B 1 142 ? -7.461 20.25 22.562 1 63.78 142 PRO B C 1
ATOM 2360 O O . PRO B 1 142 ? -8.164 21.266 22.422 1 63.78 142 PRO B O 1
ATOM 2363 N N . PRO B 1 143 ? -7.859 19.266 23.234 1 60.62 143 PRO B N 1
ATOM 2364 C CA . PRO B 1 143 ? -8.977 19.516 24.156 1 60.62 143 PRO B CA 1
ATOM 2365 C C . PRO B 1 143 ? -8.766 20.75 25.016 1 60.62 143 PRO B C 1
ATOM 2367 O O . PRO B 1 143 ? -7.625 21.109 25.328 1 60.62 143 PRO B O 1
ATOM 2370 N N . LEU B 1 144 ? -9.734 21.578 25.125 1 54.31 144 LEU B N 1
ATOM 2371 C CA . LEU B 1 144 ? -9.773 22.812 25.875 1 54.31 144 LEU B CA 1
ATOM 2372 C C . LEU B 1 144 ? -8.961 22.688 27.172 1 54.31 144 LEU B C 1
ATOM 2374 O O . LEU B 1 144 ? -8.312 23.656 27.578 1 54.31 144 LEU B O 1
ATOM 2378 N N . LEU B 1 145 ? -9.031 21.609 27.703 1 51.88 145 LEU B N 1
ATOM 2379 C CA . LEU B 1 145 ? -8.344 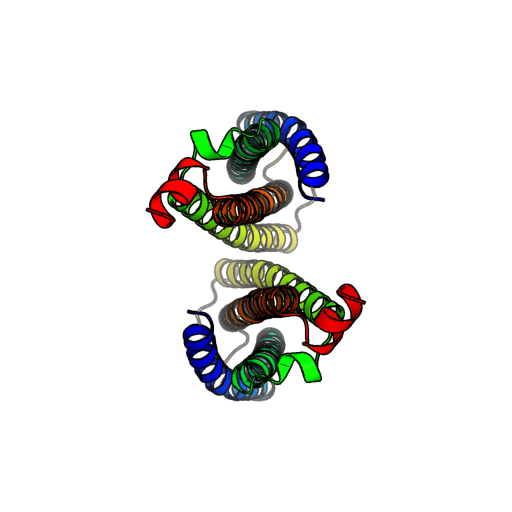21.516 28.984 1 51.88 145 LEU B CA 1
ATOM 2380 C C . LEU B 1 145 ? -6.836 21.594 28.812 1 51.88 145 LEU B C 1
ATOM 2382 O O . LEU B 1 145 ? -6.133 22.156 29.641 1 51.88 145 LEU B O 1
ATOM 2386 N N . GLN B 1 146 ? -6.34 21.078 27.828 1 52.91 146 GLN B N 1
ATOM 2387 C CA . GLN B 1 146 ? -4.902 21.141 27.594 1 52.91 146 GLN B CA 1
ATOM 2388 C C . GLN B 1 146 ? -4.48 22.531 27.125 1 52.91 146 GLN B C 1
ATOM 2390 O O . GLN B 1 146 ? -3.381 22.984 27.438 1 52.91 146 GLN B O 1
ATOM 2395 N N . ARG B 1 147 ? -5.258 23.25 26.328 1 51.5 147 ARG B N 1
ATOM 2396 C CA . ARG B 1 147 ? -5.023 24.656 26 1 51.5 147 ARG B CA 1
ATOM 2397 C C . ARG B 1 147 ? -4.848 25.5 27.266 1 51.5 147 ARG B C 1
ATOM 2399 O O . ARG B 1 147 ? -3.984 26.375 27.312 1 51.5 147 ARG B O 1
ATOM 2406 N N . TYR B 1 148 ? -5.715 25.281 28.234 1 52.94 148 TYR B N 1
ATOM 2407 C CA . TYR B 1 148 ? -5.609 26.047 29.469 1 52.94 148 TYR B CA 1
ATOM 2408 C C . TYR B 1 148 ? -4.309 25.734 30.203 1 52.94 148 TYR B C 1
ATOM 2410 O O . TYR B 1 148 ? -3.713 26.609 30.828 1 52.94 148 TYR B O 1
ATOM 2418 N N . ARG B 1 149 ? -3.865 24.547 30.156 1 51.69 149 ARG B N 1
ATOM 2419 C CA . ARG B 1 149 ? -2.668 24.203 30.922 1 51.69 149 ARG B CA 1
ATOM 2420 C C . ARG B 1 149 ? -1.428 24.844 30.312 1 51.69 149 ARG B C 1
ATOM 2422 O O . ARG B 1 149 ? -0.481 25.188 31.016 1 51.69 149 ARG B O 1
ATOM 2429 N N . SER B 1 150 ? -1.426 24.984 29.047 1 49.75 150 SER B N 1
ATOM 2430 C CA . SER B 1 150 ? -0.237 25.609 28.484 1 49.75 150 SER B CA 1
ATOM 2431 C C . SER B 1 150 ? -0.154 27.078 28.844 1 49.75 150 SER B C 1
ATOM 2433 O O . SER B 1 150 ? 0.907 27.703 28.719 1 49.75 150 SER B O 1
ATOM 2435 N N . TYR B 1 151 ? -1.226 27.828 28.953 1 50.03 151 TYR B N 1
ATOM 2436 C CA . TYR B 1 151 ? -1.193 29.25 29.281 1 50.03 151 TYR B CA 1
ATOM 2437 C C . TYR B 1 151 ? -0.947 29.453 30.781 1 50.03 151 TYR B C 1
ATOM 2439 O O . TYR B 1 151 ? -0.661 30.562 31.219 1 50.03 151 TYR B O 1
ATOM 2447 N N . SER B 1 152 ? -1.104 28.484 31.625 1 39.88 152 SER B N 1
ATOM 2448 C CA . SER B 1 152 ? -0.704 28.781 33 1 39.88 152 SER B CA 1
ATOM 2449 C C . SER B 1 152 ? 0.776 28.484 33.219 1 39.88 152 SER B C 1
ATOM 2451 O O . SER B 1 152 ? 1.319 27.547 32.625 1 39.88 152 SER B O 1
#

Radius of gyration: 22.47 Å; Cα contacts (8 Å, |Δi|>4): 416; chains: 2; bounding box: 47×68×53 Å

Foldseek 3Di:
DLLVVLVVLLVVLVVLLVVLVVLLVCCVPQAVAPLLNVLSNLLNVLSVVSNVLSVCVNVVNNVVPDDLVRLVVQLVVLVVLLVVLVVLLVVLVVVQVVVVHDDDPRYHHSVSSNVSSVSSNVSSVSRNVSSVVVSVVCVVVPPPVVVVVVVD/DLLVVLVVLLVVLVVLLVVLVVLLVCCVPFAVAPLLNVLSNLLNVLSVVSNVLSVCVNVVNNVVPDDLVRLVVQLVVLVVLLVVLVVLLVVLVVVQVVVVHDDDSRYHHSVSSNVSSVSSNVSSVSRNVSSVVVSVVCVVVPPPVVVVVVVD

Nearest PDB structures (foldseek):
  5vju-assembly1_A  TM=4.818E-01  e=1.167E+00  synthetic construct
  8t3s-assembly1_R  TM=5.291E-01  e=1.356E+00  Homo sapiens
  6sqg-assembly1_C  TM=4.331E-01  e=3.338E+00  Organic Lake phycodnavirus
  8t3s-assembly1_R  TM=5.274E-01  e=1.538E+00  Homo sapiens
  5vju-assembly1_A  TM=4.819E-01  e=1.538E+00  synthetic construct

pLDDT: mean 87.83, std 11.78, range [39.34, 97.31]

Sequence (304 aa):
MYKTYSVIFAGLSLISCPLGIAAFVYFLFFASNINAAVWSLLFAVLSACSLHLFILFLRRTINNWYQENHLDSIASFGLVVFLLSNVALGVYLSLAITRHQKFALEDFNYFSAASCSALTSLWALTLFISALFYRNYMLKNPPLLQRYRSYSMYKTYSVIFAGLSLISCPLGIAAFVYFLFFASNINAAVWSLLFAVLSACSLHLFILFLRRTINNWYQENHLDSIASFGLVVFLLSNVALGVYLSLAITRHQKFALEDFNYFSAASCSALTSLWALTLFISALFYRNYMLKNPPLLQRYRSYS

InterPro domains:
  IPR026218 Heme transporter HRG [PTHR31525] (11-138)